Protein AF-A0A0C3E5W4-F1 (afdb_monomer_lite)

Secondary structure (DSSP, 8-state):
--PPP---PPP-------------------SSTHHHHHHHHHHHHHHHHHHHHHHHHHHHHHHHHHHHHHHHHHHHHHHHHHHHHHHHHHHHHHHHHHHHHHHHHHHHHHHHHHHHHHHHHHHHHHHHHHHHHHHHHHHHHHHHHHHHHHS-------------PPPPHHHHHTT---PBPS-TT--SBHHHHHHT-------------------PPPPPP-------------------------------------TT-HHHHHHHHHHHHHHHHHHHHHHHHHHHHHHHHHHHHHHHHHHHHHHHHHHHHS----S----------HHHHHHHHHHHHHHHHHTT-----------PPP-----------

Foldseek 3Di:
DDDDDDDDDDDDDDDPPPPPPPDDDDPDDDDPCPVVVVVVVVVVVVVVVVVVVVVVVVVVVVVVVVVVVVVVVVVVVVVVVVVVVVVVVVVVVVVVVVVVVVVVVVVVVVVVVVVVVVVVVVVVVVVVVVVVVVVVVVVVVVVVVVVVVVVDDDDDDDPPPPPPPFAFPVCVVVVHDFDCDPDPPDQGTPVCVVVVHDTHTPPPDDPPPDDDDDDDDDDDDDDDDDDDDDDDDPDDDDDDDDDDDPPPPPPPDDPDPDPPPPVVVVVVVVVVVVVVVVVVVVVVVVVVVVVVVVVVVVVVVVVVVVVVVVVVVPPPPPDDDPPPPPPPPVVVVVVVVVVVVVVVVVVPDDDDDDDPPDDDDDDDPPDDDDDDD

Radius of gyration: 55.38 Å; chains: 1; bounding box: 150×60×165 Å

pLDDT: mean 73.06, std 20.18, range [35.62, 98.44]

Organism: NCBI:txid1036808

Structure (mmCIF, N/CA/C/O backbone):
data_AF-A0A0C3E5W4-F1
#
_entry.id   AF-A0A0C3E5W4-F1
#
loop_
_atom_site.group_PDB
_atom_site.id
_atom_site.type_symbol
_atom_site.label_atom_id
_atom_site.label_alt_id
_atom_site.label_comp_id
_atom_site.label_asym_id
_atom_site.label_entity_id
_atom_site.label_seq_id
_atom_site.pdbx_PDB_ins_code
_atom_site.Cartn_x
_atom_site.Cartn_y
_atom_site.Cartn_z
_atom_site.occupancy
_atom_site.B_iso_or_equiv
_atom_site.auth_seq_id
_atom_site.auth_comp_id
_atom_site.auth_asym_id
_atom_site.auth_atom_id
_atom_site.pdbx_PDB_model_num
ATOM 1 N N . MET A 1 1 ? -11.951 -15.849 -43.140 1.00 48.69 1 MET A N 1
ATOM 2 C CA . MET A 1 1 ? -11.801 -16.508 -44.456 1.00 48.69 1 MET A CA 1
ATOM 3 C C . MET A 1 1 ? -11.491 -15.411 -45.461 1.00 48.69 1 MET A C 1
ATOM 5 O O . MET A 1 1 ? -12.416 -14.849 -46.027 1.00 48.69 1 MET A O 1
ATOM 9 N N . SER A 1 2 ? -10.216 -15.045 -45.600 1.00 50.78 2 SER A N 1
ATOM 10 C CA . SER A 1 2 ? -9.777 -13.955 -46.483 1.00 50.78 2 SER A CA 1
ATOM 11 C C . SER A 1 2 ? -8.740 -14.496 -47.462 1.00 50.78 2 SER A C 1
ATOM 13 O O . SER A 1 2 ? -7.864 -15.267 -47.075 1.00 50.78 2 SER A O 1
ATOM 15 N N . ALA A 1 3 ? -8.930 -14.159 -48.735 1.00 57.66 3 ALA A N 1
ATOM 16 C CA . ALA A 1 3 ? -8.214 -14.703 -49.883 1.00 57.66 3 ALA A CA 1
ATOM 17 C C . ALA A 1 3 ? -6.752 -14.216 -49.965 1.00 57.66 3 ALA A C 1
ATOM 19 O O . ALA A 1 3 ? -6.464 -13.099 -49.536 1.00 57.66 3 ALA A O 1
ATOM 20 N N . PRO A 1 4 ? -5.832 -15.002 -50.557 1.00 60.50 4 PRO A N 1
ATOM 21 C CA . PRO A 1 4 ? -4.457 -14.572 -50.766 1.00 60.50 4 PRO A CA 1
ATOM 22 C C . PRO A 1 4 ? -4.328 -13.739 -52.052 1.00 60.50 4 PRO A C 1
ATOM 24 O O . PRO A 1 4 ? -4.611 -14.217 -53.155 1.00 60.50 4 PRO A O 1
ATOM 27 N N . SER A 1 5 ? -3.870 -12.495 -51.907 1.00 61.84 5 SER A N 1
ATOM 28 C CA . SER A 1 5 ? -3.509 -11.611 -53.018 1.00 61.84 5 SER A CA 1
ATOM 29 C C . SER A 1 5 ? -2.203 -12.067 -53.674 1.00 61.84 5 SER A C 1
ATOM 31 O O . SER A 1 5 ? -1.173 -12.217 -53.022 1.00 61.84 5 SER A O 1
ATOM 33 N N . LYS A 1 6 ? -2.266 -12.292 -54.989 1.00 62.31 6 LYS A N 1
ATOM 34 C CA . LYS A 1 6 ? -1.139 -12.631 -55.864 1.00 62.31 6 LYS A CA 1
ATOM 35 C C . LYS A 1 6 ? -0.282 -11.383 -56.102 1.00 62.31 6 LYS A C 1
ATOM 37 O O . LYS A 1 6 ? -0.735 -10.477 -56.798 1.00 62.31 6 LYS A O 1
ATOM 42 N N . SER A 1 7 ? 0.941 -11.340 -55.576 1.00 58.28 7 SER A N 1
ATOM 43 C CA . SER A 1 7 ? 1.942 -10.341 -55.965 1.00 58.28 7 SER A CA 1
ATOM 44 C C . SER A 1 7 ? 2.786 -10.866 -57.132 1.00 58.28 7 SER A C 1
ATOM 46 O O . SER A 1 7 ? 3.343 -11.963 -57.100 1.00 58.28 7 SER A O 1
ATOM 48 N N . ASN A 1 8 ? 2.814 -10.084 -58.210 1.00 64.31 8 ASN A N 1
ATOM 49 C CA . ASN A 1 8 ? 3.515 -10.381 -59.452 1.00 64.31 8 ASN A CA 1
ATOM 50 C C . ASN A 1 8 ? 4.997 -10.016 -59.309 1.00 64.31 8 ASN A C 1
ATOM 52 O O . ASN A 1 8 ? 5.336 -8.847 -59.159 1.00 64.31 8 ASN A O 1
ATOM 56 N N . THR A 1 9 ? 5.881 -11.008 -59.384 1.00 59.12 9 THR A N 1
ATOM 57 C CA . THR A 1 9 ? 7.332 -10.811 -59.489 1.00 59.12 9 THR A CA 1
ATOM 58 C C . THR A 1 9 ? 7.692 -10.342 -60.907 1.00 59.12 9 THR A C 1
ATOM 60 O O . THR A 1 9 ? 7.451 -11.094 -61.854 1.00 59.12 9 THR A O 1
ATOM 63 N N . PRO A 1 10 ? 8.297 -9.154 -61.105 1.00 60.75 10 PRO A N 1
ATOM 64 C CA . PRO A 1 10 ? 8.830 -8.778 -62.403 1.00 60.75 10 PRO A CA 1
ATOM 65 C C . PRO A 1 10 ? 10.175 -9.475 -62.630 1.00 60.75 10 PRO A C 1
ATOM 67 O O . PRO A 1 10 ? 11.137 -9.300 -61.883 1.00 60.75 10 PRO A O 1
ATOM 70 N N . THR A 1 11 ? 10.231 -10.288 -63.680 1.00 62.16 11 THR A N 1
ATOM 71 C CA . THR A 1 11 ? 11.452 -10.898 -64.211 1.00 62.16 11 THR A CA 1
ATOM 72 C C . THR A 1 11 ? 12.356 -9.812 -64.815 1.00 62.16 11 THR A C 1
ATOM 74 O O . THR A 1 11 ? 11.929 -9.148 -65.761 1.00 62.16 11 THR A O 1
ATOM 77 N N . PRO A 1 12 ? 13.604 -9.613 -64.349 1.00 64.06 12 PRO A N 1
ATOM 78 C CA . PRO A 1 12 ? 14.544 -8.742 -65.042 1.00 64.06 12 PRO A CA 1
ATOM 79 C C . PRO A 1 12 ? 15.036 -9.437 -66.319 1.00 64.06 12 PRO A C 1
ATOM 81 O O . PRO A 1 12 ? 15.783 -10.416 -66.276 1.00 64.06 12 PRO A O 1
ATOM 84 N N . ALA A 1 13 ? 14.583 -8.933 -67.467 1.00 57.91 13 ALA A N 1
ATOM 85 C CA . ALA A 1 13 ? 15.017 -9.384 -68.779 1.00 57.91 13 ALA A CA 1
ATOM 86 C C . ALA A 1 13 ? 16.505 -9.076 -68.997 1.00 57.91 13 ALA A C 1
ATOM 88 O O . ALA A 1 13 ? 16.985 -7.952 -68.853 1.00 57.91 13 ALA A O 1
ATOM 89 N N . THR A 1 14 ? 17.225 -10.127 -69.358 1.00 52.72 14 THR A N 1
ATOM 90 C CA . THR A 1 14 ? 18.638 -10.155 -69.707 1.00 52.72 14 THR A CA 1
ATOM 91 C C . THR A 1 14 ? 18.867 -9.410 -71.025 1.00 52.72 14 THR A C 1
ATOM 93 O O . THR A 1 14 ? 18.347 -9.816 -72.059 1.00 52.72 14 THR A O 1
ATOM 96 N N . ALA A 1 15 ? 19.696 -8.365 -71.022 1.00 48.88 15 ALA A N 1
ATOM 97 C CA . ALA A 1 15 ? 20.275 -7.797 -72.241 1.00 48.88 15 ALA A CA 1
ATOM 98 C C . ALA A 1 15 ? 21.803 -7.791 -72.111 1.00 48.88 15 ALA A C 1
ATOM 100 O O . ALA A 1 15 ? 22.437 -6.777 -71.826 1.00 48.88 15 ALA A O 1
ATOM 101 N N . SER A 1 16 ? 22.393 -8.975 -72.284 1.00 50.66 16 SER A N 1
ATOM 102 C CA . SER A 1 16 ? 23.835 -9.146 -72.441 1.00 50.66 16 SER A CA 1
ATOM 103 C C . SER A 1 16 ? 24.241 -8.634 -73.826 1.00 50.66 16 SER A C 1
ATOM 105 O O . SER A 1 16 ? 24.187 -9.366 -74.811 1.00 50.66 16 SER A O 1
ATOM 107 N N . GLN A 1 17 ? 24.618 -7.356 -73.927 1.00 53.69 17 GLN A N 1
ATOM 108 C CA . GLN A 1 17 ? 25.440 -6.883 -75.042 1.00 53.69 17 GLN A CA 1
ATOM 109 C C . GLN A 1 17 ? 26.889 -7.292 -74.766 1.00 53.69 17 GLN A C 1
ATOM 111 O O . GLN A 1 17 ? 27.666 -6.547 -74.168 1.00 53.69 17 GLN A O 1
ATOM 116 N N . SER A 1 18 ? 27.263 -8.489 -75.214 1.00 55.91 18 SER A N 1
ATOM 117 C CA . SER A 1 18 ? 28.662 -8.884 -75.352 1.00 55.91 18 SER A CA 1
ATOM 118 C C . SER A 1 18 ? 29.292 -8.065 -76.483 1.00 55.91 18 SER A C 1
ATOM 120 O O . SER A 1 18 ? 29.230 -8.433 -77.656 1.00 55.91 18 SER A O 1
ATOM 122 N N . LYS A 1 19 ? 29.847 -6.905 -76.135 1.00 61.34 19 LYS A N 1
ATOM 123 C CA . LYS A 1 19 ? 30.666 -6.097 -77.038 1.00 61.34 19 LYS A CA 1
ATOM 124 C C . LYS A 1 19 ? 32.059 -6.720 -77.071 1.00 61.34 19 LYS A C 1
ATOM 126 O O . LYS A 1 19 ? 32.813 -6.630 -76.106 1.00 61.34 19 LYS A O 1
ATOM 131 N N . ASP A 1 20 ? 32.332 -7.427 -78.157 1.00 56.91 20 ASP A N 1
ATOM 132 C CA . ASP A 1 20 ? 33.609 -8.059 -78.457 1.00 56.91 20 ASP A CA 1
ATOM 133 C C . ASP A 1 20 ? 34.643 -6.974 -78.804 1.00 56.91 20 ASP A C 1
ATOM 135 O O . ASP A 1 20 ? 34.615 -6.383 -79.883 1.00 56.91 20 ASP A O 1
ATOM 139 N N . TRP A 1 21 ? 35.512 -6.650 -77.843 1.00 61.62 21 TRP A N 1
ATOM 140 C CA . TRP A 1 21 ? 36.601 -5.673 -77.990 1.00 61.62 21 TRP A CA 1
ATOM 141 C C . TRP A 1 21 ? 37.916 -6.322 -78.440 1.00 61.62 21 TRP A C 1
ATOM 143 O O . TRP A 1 21 ? 38.990 -5.731 -78.308 1.00 61.62 21 TRP A O 1
ATOM 153 N N . MET A 1 22 ? 37.875 -7.541 -78.975 1.00 54.81 22 MET A N 1
ATOM 154 C CA . MET A 1 22 ? 39.067 -8.201 -79.482 1.00 54.81 22 MET A CA 1
ATOM 155 C C . MET A 1 22 ? 39.349 -7.747 -80.917 1.00 54.81 22 MET A C 1
ATOM 157 O O . MET A 1 22 ? 39.011 -8.454 -81.859 1.00 54.81 22 MET A O 1
ATOM 161 N N . LYS A 1 23 ? 39.952 -6.561 -81.092 1.00 57.28 23 LYS A N 1
ATOM 162 C CA . LYS A 1 23 ? 40.835 -6.218 -82.230 1.00 57.28 23 LYS A CA 1
ATOM 163 C C . LYS A 1 23 ? 41.274 -4.758 -82.168 1.00 57.28 23 LYS A C 1
ATOM 165 O O . LYS A 1 23 ? 40.488 -3.858 -82.424 1.00 57.28 23 LYS A O 1
ATOM 170 N N . VAL A 1 24 ? 42.560 -4.586 -81.872 1.00 56.09 24 VAL A N 1
ATOM 171 C CA . VAL A 1 24 ? 43.550 -3.674 -82.482 1.00 56.09 24 VAL A CA 1
ATOM 172 C C . VAL A 1 24 ? 44.586 -3.411 -81.389 1.00 56.09 24 VAL A C 1
ATOM 174 O O . VAL A 1 24 ? 44.472 -2.482 -80.598 1.00 56.09 24 VAL A O 1
ATOM 177 N N . VAL A 1 25 ? 45.578 -4.300 -81.306 1.00 49.28 25 VAL A N 1
ATOM 178 C CA . VAL A 1 25 ? 46.811 -4.055 -80.553 1.00 49.28 25 VAL A CA 1
ATOM 179 C C . VAL A 1 25 ? 47.874 -3.744 -81.594 1.00 49.28 25 VAL A C 1
ATOM 181 O O . VAL A 1 25 ? 48.403 -4.640 -82.247 1.00 49.28 25 VAL A O 1
ATOM 184 N N . THR A 1 26 ? 48.120 -2.456 -81.803 1.00 55.53 26 THR A N 1
ATOM 185 C CA . THR A 1 26 ? 49.286 -1.945 -82.526 1.00 55.53 26 THR A CA 1
ATOM 186 C C . THR A 1 26 ? 50.514 -2.044 -81.612 1.00 55.53 26 THR A C 1
ATOM 188 O O . THR A 1 26 ? 50.463 -1.522 -80.496 1.00 55.53 26 THR A O 1
ATOM 191 N N . PRO A 1 27 ? 51.605 -2.709 -82.030 1.00 53.97 27 PRO A N 1
ATOM 192 C CA . PRO A 1 27 ? 52.763 -2.977 -81.185 1.00 53.97 27 PRO A CA 1
ATOM 193 C C . PRO A 1 27 ? 53.839 -1.898 -81.351 1.00 53.97 27 PRO A C 1
ATOM 195 O O . PRO A 1 27 ? 54.977 -2.209 -81.664 1.00 53.97 27 PRO A O 1
ATOM 198 N N . GLU A 1 28 ? 53.511 -0.626 -81.156 1.00 56.00 28 GLU A N 1
ATOM 199 C CA . GLU A 1 28 ? 54.515 0.442 -81.117 1.00 56.00 28 GLU A CA 1
ATOM 200 C C . GLU A 1 28 ? 54.068 1.468 -80.079 1.00 56.00 28 GLU A C 1
ATOM 202 O O . GLU A 1 28 ? 52.974 2.002 -80.221 1.00 56.00 28 GLU A O 1
ATOM 207 N N . LEU A 1 29 ? 54.890 1.654 -79.032 1.00 56.31 29 LEU A N 1
ATOM 208 C CA . LEU A 1 29 ? 54.849 2.620 -77.906 1.00 56.31 29 LEU A CA 1
ATOM 209 C C . LEU A 1 29 ? 55.088 1.912 -76.548 1.00 56.31 29 LEU A C 1
ATOM 211 O O . LEU A 1 29 ? 54.226 1.886 -75.679 1.00 56.31 29 LEU A O 1
ATOM 215 N N . ASN A 1 30 ? 56.282 1.336 -76.349 1.00 56.66 30 ASN A N 1
ATOM 216 C CA . ASN A 1 30 ? 56.713 0.710 -75.084 1.00 56.66 30 ASN A CA 1
ATOM 217 C C . ASN A 1 30 ? 58.055 1.286 -74.596 1.00 56.66 30 ASN A C 1
ATOM 219 O O . ASN A 1 30 ? 59.029 0.561 -74.412 1.00 56.66 30 ASN A O 1
ATOM 223 N N . THR A 1 31 ? 58.135 2.603 -74.406 1.00 51.31 31 THR A N 1
ATOM 224 C CA . THR A 1 31 ? 59.331 3.247 -73.821 1.00 51.31 31 THR A CA 1
ATOM 225 C C . THR A 1 31 ? 59.016 4.258 -72.706 1.00 51.31 31 THR A C 1
ATOM 227 O O . THR A 1 31 ? 59.874 5.054 -72.343 1.00 51.31 31 THR A O 1
ATOM 230 N N . GLY A 1 32 ? 57.816 4.205 -72.102 1.00 57.06 32 GLY A N 1
ATOM 231 C CA . GLY A 1 32 ? 57.388 5.141 -71.042 1.00 57.06 32 GLY A CA 1
ATOM 232 C C . GLY A 1 32 ? 56.632 4.538 -69.843 1.00 57.06 32 GLY A C 1
ATOM 233 O O . GLY A 1 32 ? 56.031 5.282 -69.075 1.00 57.06 32 GLY A O 1
ATOM 234 N N . THR A 1 33 ? 56.629 3.215 -69.663 1.00 57.06 33 THR A N 1
ATOM 235 C CA . THR A 1 33 ? 55.712 2.485 -68.755 1.00 57.06 33 THR A CA 1
ATOM 236 C C . THR A 1 33 ? 56.193 2.317 -67.301 1.00 57.06 33 THR A C 1
ATOM 238 O O . THR A 1 33 ? 55.396 1.984 -66.417 1.00 57.06 33 THR A O 1
ATOM 241 N N . ASP A 1 34 ? 57.460 2.606 -66.989 1.00 63.12 34 ASP A N 1
ATOM 242 C CA . ASP A 1 34 ? 58.009 2.398 -65.634 1.00 63.12 34 ASP A CA 1
ATOM 243 C C . ASP A 1 34 ? 57.460 3.378 -64.579 1.00 63.12 34 ASP A C 1
ATOM 245 O O . ASP A 1 34 ? 57.423 3.068 -63.382 1.00 63.12 34 ASP A O 1
ATOM 249 N N . ASN A 1 35 ? 56.978 4.553 -64.997 1.00 72.38 35 ASN A N 1
ATOM 250 C CA . ASN A 1 35 ? 56.388 5.533 -64.081 1.00 72.38 35 ASN A CA 1
ATOM 251 C C . ASN A 1 35 ? 54.926 5.212 -63.722 1.00 72.38 35 ASN A C 1
ATOM 253 O O . ASN A 1 35 ? 54.495 5.498 -62.604 1.00 72.38 35 ASN A O 1
ATOM 257 N N . GLU A 1 36 ? 54.172 4.560 -64.607 1.00 79.38 36 GLU A N 1
ATOM 258 C CA . GLU A 1 36 ? 52.761 4.223 -64.368 1.00 79.38 36 GLU A CA 1
ATOM 259 C C . GLU A 1 36 ? 52.603 3.117 -63.320 1.00 79.38 36 GLU A C 1
ATOM 261 O O . GLU A 1 36 ? 51.755 3.207 -62.426 1.00 79.38 36 GLU A O 1
ATOM 266 N N . THR A 1 37 ? 53.488 2.117 -63.348 1.00 82.88 37 THR A N 1
ATOM 267 C CA . THR A 1 37 ? 53.473 1.006 -62.385 1.00 82.88 37 THR A CA 1
ATOM 268 C C . THR A 1 37 ? 53.672 1.505 -60.951 1.00 82.88 37 THR A C 1
ATOM 270 O O . THR A 1 37 ? 52.959 1.083 -60.036 1.00 82.88 37 THR A O 1
ATOM 273 N N . LYS A 1 38 ? 54.572 2.479 -60.742 1.00 85.50 38 LYS A N 1
ATOM 274 C CA . LYS A 1 38 ? 54.796 3.100 -59.423 1.00 85.50 38 LYS A CA 1
ATOM 275 C C . LYS A 1 38 ? 53.547 3.818 -58.908 1.00 85.50 38 LYS A C 1
ATOM 277 O O . LYS A 1 38 ? 53.206 3.685 -57.731 1.00 85.50 38 LYS A O 1
ATOM 282 N N . VAL A 1 39 ? 52.829 4.525 -59.783 1.00 87.50 39 VAL A N 1
ATOM 283 C CA . VAL A 1 39 ? 51.580 5.220 -59.428 1.00 87.50 39 VAL A CA 1
ATOM 284 C C . VAL A 1 39 ? 50.471 4.223 -59.070 1.00 87.50 39 VAL A C 1
ATOM 286 O O . VAL A 1 39 ? 49.740 4.446 -58.103 1.00 87.50 39 VAL A O 1
ATOM 289 N N . ILE A 1 40 ? 50.357 3.102 -59.789 1.00 88.19 40 ILE A N 1
ATOM 290 C CA . ILE A 1 40 ? 49.358 2.058 -59.499 1.00 88.19 40 ILE A CA 1
ATOM 291 C C . ILE A 1 40 ? 49.637 1.395 -58.144 1.00 88.19 40 ILE A C 1
ATOM 293 O O . ILE A 1 40 ? 48.720 1.270 -57.326 1.00 88.19 40 ILE A O 1
ATOM 297 N N . VAL A 1 41 ? 50.894 1.033 -57.865 1.00 91.25 41 VAL A N 1
ATOM 298 C CA . VAL A 1 41 ? 51.295 0.436 -56.579 1.00 91.25 41 VAL A CA 1
ATOM 299 C C . VAL A 1 41 ? 51.028 1.404 -55.420 1.00 91.25 41 VAL A C 1
ATOM 301 O O . VAL A 1 41 ? 50.459 1.000 -54.401 1.00 91.25 41 VAL A O 1
ATOM 304 N N . ALA A 1 42 ? 51.344 2.694 -55.584 1.00 93.56 42 ALA A N 1
ATOM 305 C CA . ALA A 1 42 ? 51.066 3.719 -54.576 1.00 93.56 42 ALA A CA 1
ATOM 306 C C . ALA A 1 42 ? 49.558 3.879 -54.298 1.00 93.56 42 ALA A C 1
ATOM 308 O O . ALA A 1 42 ? 49.139 3.836 -53.136 1.00 93.56 42 ALA A O 1
ATOM 309 N N . LYS A 1 43 ? 48.724 3.973 -55.347 1.00 94.25 43 LYS A N 1
ATOM 310 C CA . LYS A 1 43 ? 47.255 4.055 -55.222 1.00 94.25 43 LYS A CA 1
ATOM 311 C C . LYS A 1 43 ? 46.661 2.814 -54.555 1.00 94.25 43 LYS A C 1
ATOM 313 O O . LYS A 1 43 ? 45.752 2.922 -53.729 1.00 94.25 43 LYS A O 1
ATOM 318 N N . GLN A 1 44 ? 47.174 1.626 -54.878 1.00 95.75 44 GLN A N 1
ATOM 319 C CA . GLN A 1 44 ? 46.720 0.383 -54.257 1.00 95.75 44 GLN A CA 1
ATOM 320 C C . GLN A 1 44 ? 47.086 0.334 -52.767 1.00 95.75 44 GLN A C 1
ATOM 322 O O . GLN A 1 44 ? 46.253 -0.061 -51.947 1.00 95.75 44 GLN A O 1
ATOM 327 N N . GLY A 1 45 ? 48.295 0.774 -52.406 1.00 95.88 45 GLY A N 1
ATOM 328 C CA . GLY A 1 45 ? 48.732 0.899 -51.016 1.00 95.88 45 GLY A CA 1
ATOM 329 C C . GLY A 1 45 ? 47.863 1.872 -50.218 1.00 95.88 45 GLY A C 1
ATOM 330 O O . GLY A 1 45 ? 47.420 1.553 -49.116 1.00 95.88 45 GLY A O 1
ATOM 331 N N . GLU A 1 46 ? 47.532 3.027 -50.795 1.00 96.62 46 GLU A N 1
ATOM 332 C CA . GLU A 1 46 ? 46.639 3.998 -50.163 1.00 96.62 46 GLU A CA 1
ATOM 333 C C . GLU A 1 46 ? 45.216 3.455 -49.980 1.00 96.62 46 GLU A C 1
ATOM 335 O O . GLU A 1 46 ? 44.653 3.556 -48.888 1.00 96.62 46 GLU A O 1
ATOM 340 N N . ARG A 1 47 ? 44.646 2.804 -51.002 1.00 95.62 47 ARG A N 1
ATOM 341 C CA . ARG A 1 47 ? 43.327 2.162 -50.898 1.00 95.62 47 ARG A CA 1
ATOM 342 C C . ARG A 1 47 ? 43.303 1.096 -49.799 1.00 95.62 47 ARG A C 1
ATOM 344 O O . ARG A 1 47 ? 42.323 1.021 -49.058 1.00 95.62 47 ARG A O 1
ATOM 351 N N . LYS A 1 48 ? 44.372 0.299 -49.667 1.00 97.25 48 LYS A N 1
ATOM 352 C CA . LYS A 1 48 ? 44.523 -0.687 -48.582 1.00 97.25 48 LYS A CA 1
ATOM 353 C C . LYS A 1 48 ? 44.558 -0.009 -47.208 1.00 97.25 48 LYS A C 1
ATOM 355 O O . LYS A 1 48 ? 43.796 -0.420 -46.338 1.00 97.25 48 LYS A O 1
ATOM 360 N N . ARG A 1 49 ? 45.347 1.061 -47.038 1.00 97.38 49 ARG A N 1
ATOM 361 C CA . ARG A 1 49 ? 45.399 1.845 -45.787 1.00 97.38 49 ARG A CA 1
ATOM 362 C C . ARG A 1 49 ? 44.039 2.434 -45.415 1.00 97.38 49 ARG A C 1
ATOM 364 O O . ARG A 1 49 ? 43.590 2.257 -44.290 1.00 97.38 49 ARG A O 1
ATOM 371 N N . ARG A 1 50 ? 43.335 3.055 -46.369 1.00 96.12 50 ARG A N 1
ATOM 372 C CA . ARG A 1 50 ? 41.979 3.595 -46.148 1.00 96.12 50 ARG A CA 1
ATOM 373 C C . ARG A 1 50 ? 40.984 2.501 -45.750 1.00 96.12 50 ARG A C 1
ATOM 375 O O . ARG A 1 50 ? 40.153 2.726 -44.878 1.00 96.12 50 ARG A O 1
ATOM 382 N N . LYS A 1 51 ? 41.068 1.312 -46.361 1.00 97.25 51 LYS A N 1
ATOM 383 C CA . LYS A 1 51 ? 40.212 0.170 -46.001 1.00 97.25 51 LYS A CA 1
ATOM 384 C C . LYS A 1 51 ? 40.496 -0.326 -44.579 1.00 97.25 51 LYS A C 1
ATOM 386 O O . LYS A 1 51 ? 39.551 -0.576 -43.844 1.00 97.25 51 LYS A O 1
ATOM 391 N N . GLN A 1 52 ? 41.766 -0.434 -44.187 1.00 97.44 52 GLN A N 1
ATOM 392 C CA . GLN A 1 52 ? 42.147 -0.812 -42.821 1.00 97.44 52 GLN A CA 1
ATOM 393 C C . GLN A 1 52 ? 41.699 0.226 -41.787 1.00 97.44 52 GLN A C 1
ATOM 395 O O . GLN A 1 52 ? 41.149 -0.155 -40.762 1.00 97.44 52 GLN A O 1
ATOM 400 N N . ALA A 1 53 ? 41.856 1.521 -42.079 1.00 98.06 53 ALA A N 1
ATOM 401 C CA . ALA A 1 53 ? 41.403 2.590 -41.192 1.00 98.06 53 ALA A CA 1
ATOM 402 C C . ALA A 1 53 ? 39.886 2.532 -40.943 1.00 98.06 53 ALA A C 1
ATOM 404 O O . ALA A 1 53 ? 39.460 2.583 -39.796 1.00 98.06 53 ALA A O 1
ATOM 405 N N . ARG A 1 54 ? 39.079 2.327 -41.996 1.00 97.94 54 ARG A N 1
ATOM 406 C CA . ARG A 1 54 ? 37.619 2.169 -41.861 1.00 97.94 54 ARG A CA 1
ATOM 407 C C . ARG A 1 54 ? 37.226 0.954 -41.022 1.00 97.94 54 ARG A C 1
ATOM 409 O O . ARG A 1 54 ? 36.298 1.044 -40.232 1.00 97.94 54 ARG A O 1
ATOM 416 N N . LEU A 1 55 ? 37.923 -0.172 -41.189 1.00 98.12 55 LEU A N 1
ATOM 417 C CA . LEU A 1 55 ? 37.670 -1.368 -40.379 1.00 98.12 55 LEU A CA 1
ATOM 418 C C . LEU A 1 55 ? 38.016 -1.130 -38.904 1.00 98.12 55 LEU A C 1
ATOM 420 O O . LEU A 1 55 ? 37.239 -1.505 -38.035 1.00 98.12 55 LEU A O 1
ATOM 424 N N . ALA A 1 56 ? 39.138 -0.461 -38.624 1.00 98.31 56 ALA A N 1
ATOM 425 C CA . ALA A 1 56 ? 39.530 -0.121 -37.258 1.00 98.31 56 ALA A CA 1
ATOM 426 C C . ALA A 1 56 ? 38.554 0.869 -36.595 1.00 98.31 56 ALA A C 1
ATOM 428 O O . ALA A 1 56 ? 38.276 0.759 -35.404 1.00 98.31 56 ALA A O 1
ATOM 429 N N . GLU A 1 57 ? 38.017 1.826 -37.353 1.00 98.38 57 GLU A N 1
ATOM 430 C CA . GLU A 1 57 ? 36.986 2.753 -36.875 1.00 98.38 57 GLU A CA 1
ATOM 431 C C . GLU A 1 57 ? 35.666 2.029 -36.579 1.00 98.38 57 GLU A C 1
ATOM 433 O O . GLU A 1 57 ? 35.086 2.220 -35.512 1.00 98.38 57 GLU A O 1
ATOM 438 N N . GLN A 1 58 ? 35.235 1.130 -37.469 1.00 96.81 58 GLN A N 1
ATOM 439 C CA . GLN A 1 58 ? 34.038 0.316 -37.259 1.00 96.81 58 GLN A CA 1
ATOM 440 C C . GLN A 1 58 ? 34.170 -0.598 -36.030 1.00 96.81 58 GLN A C 1
ATOM 442 O O . GLN A 1 58 ? 33.217 -0.754 -35.271 1.00 96.81 58 GLN A O 1
ATOM 447 N N . GLU A 1 59 ? 35.350 -1.179 -35.801 1.00 98.06 59 GLU A N 1
ATOM 448 C CA . GLU A 1 59 ? 35.621 -1.986 -34.610 1.00 98.06 59 GLU A CA 1
ATOM 449 C C . GLU A 1 59 ? 35.555 -1.149 -33.325 1.00 98.06 59 GLU A C 1
ATOM 451 O O . GLU A 1 59 ? 34.967 -1.593 -32.340 1.00 98.06 59 GLU A O 1
ATOM 456 N N . ARG A 1 60 ? 36.098 0.078 -33.330 1.00 98.31 60 ARG A N 1
ATOM 457 C CA . ARG A 1 60 ? 35.985 0.999 -32.186 1.00 98.31 60 ARG A CA 1
ATOM 458 C C . ARG A 1 60 ? 34.531 1.345 -31.885 1.00 98.31 60 ARG A C 1
ATOM 460 O O . ARG A 1 60 ? 34.117 1.193 -30.743 1.00 98.31 60 ARG A O 1
ATOM 467 N N . GLN A 1 61 ? 33.751 1.707 -32.902 1.00 97.69 61 GLN A N 1
ATOM 468 C CA . GLN A 1 61 ? 32.320 1.986 -32.737 1.00 97.69 61 GLN A CA 1
ATOM 469 C C . GLN A 1 61 ? 31.552 0.767 -32.211 1.00 97.69 61 GLN A C 1
ATOM 471 O O . GLN A 1 61 ? 30.678 0.904 -31.358 1.00 97.69 61 GLN A O 1
ATOM 476 N N . CYS A 1 62 ? 31.885 -0.439 -32.684 1.00 97.44 62 CYS A N 1
ATOM 477 C CA . CYS A 1 62 ? 31.281 -1.673 -32.185 1.00 97.44 62 CYS A CA 1
ATOM 478 C C . CYS A 1 62 ? 31.588 -1.894 -30.697 1.00 97.44 62 CYS A C 1
ATOM 480 O O . CYS A 1 62 ? 30.683 -2.226 -29.936 1.00 97.44 62 CYS A O 1
ATOM 482 N N . ARG A 1 63 ? 32.840 -1.672 -30.276 1.00 98.12 63 ARG A N 1
ATOM 483 C CA . ARG A 1 63 ? 33.252 -1.793 -28.869 1.00 98.12 63 ARG A CA 1
ATOM 484 C C . ARG A 1 63 ? 32.584 -0.744 -27.979 1.00 98.12 63 ARG A C 1
ATOM 486 O O . ARG A 1 63 ? 32.084 -1.096 -26.919 1.00 98.12 63 ARG A O 1
ATOM 493 N N . GLU A 1 64 ? 32.528 0.513 -28.417 1.00 98.25 64 GLU A N 1
ATOM 494 C CA . GLU A 1 64 ? 31.851 1.592 -27.681 1.00 98.25 64 GLU A CA 1
ATOM 495 C C . GLU A 1 64 ? 30.354 1.304 -27.507 1.00 98.25 64 GLU A C 1
ATOM 497 O O . GLU A 1 64 ? 29.799 1.516 -26.429 1.00 98.25 64 GLU A O 1
ATOM 502 N N . ARG A 1 65 ? 29.700 0.759 -28.542 1.00 98.19 65 ARG A N 1
ATOM 503 C CA . ARG A 1 65 ? 28.296 0.343 -28.461 1.00 98.19 65 ARG A CA 1
ATOM 504 C C . ARG A 1 65 ? 28.094 -0.802 -27.468 1.00 98.19 65 ARG A C 1
ATOM 506 O O . ARG A 1 65 ? 27.157 -0.739 -26.678 1.00 98.19 65 ARG A O 1
ATOM 513 N N . GLU A 1 66 ? 28.952 -1.821 -27.494 1.00 97.56 66 GLU A N 1
ATOM 514 C CA . GLU A 1 66 ? 28.867 -2.954 -26.562 1.00 97.56 66 GLU A CA 1
ATOM 515 C C . GLU A 1 66 ? 29.095 -2.508 -25.106 1.00 97.56 66 GLU A C 1
ATOM 517 O O . GLU A 1 66 ? 28.399 -2.959 -24.195 1.00 97.56 66 GLU A O 1
ATOM 522 N N . GLU A 1 67 ? 30.031 -1.584 -24.872 1.00 98.31 67 GLU A N 1
ATOM 523 C CA . GLU A 1 67 ? 30.266 -1.005 -23.547 1.00 98.31 67 GLU A CA 1
ATOM 524 C C . GLU A 1 67 ? 29.062 -0.183 -23.064 1.00 98.31 67 GLU A C 1
ATOM 526 O O . GLU A 1 67 ? 28.637 -0.328 -21.915 1.00 98.31 67 GLU A O 1
ATOM 531 N N . ALA A 1 68 ? 28.469 0.634 -23.939 1.00 98.38 68 ALA A N 1
ATOM 532 C CA . ALA A 1 68 ? 27.270 1.403 -23.618 1.00 98.38 68 ALA A CA 1
ATOM 533 C C . ALA A 1 68 ? 26.070 0.494 -23.299 1.00 98.38 68 ALA A C 1
ATOM 535 O O . ALA A 1 68 ? 25.351 0.746 -22.332 1.00 98.38 68 ALA A O 1
ATOM 536 N N . GLU A 1 69 ? 25.882 -0.585 -24.062 1.00 97.88 69 GLU A N 1
ATOM 537 C CA . GLU A 1 69 ? 24.834 -1.579 -23.817 1.00 97.88 69 GLU A CA 1
ATOM 538 C C . GLU A 1 69 ? 25.042 -2.298 -22.480 1.00 97.88 69 GLU A C 1
ATOM 540 O O . GLU A 1 69 ? 24.111 -2.406 -21.679 1.00 97.88 69 GLU A O 1
ATOM 545 N N . ARG A 1 70 ? 26.277 -2.723 -22.185 1.00 97.94 70 ARG A N 1
ATOM 546 C CA . ARG A 1 70 ? 26.624 -3.340 -20.899 1.00 97.94 70 ARG A CA 1
ATOM 547 C C . ARG A 1 70 ? 26.347 -2.390 -19.737 1.00 97.94 70 ARG A C 1
ATOM 549 O O . ARG A 1 70 ? 25.709 -2.781 -18.766 1.00 97.94 70 ARG A O 1
ATOM 556 N N . LYS A 1 71 ? 26.750 -1.126 -19.867 1.00 98.25 71 LYS A N 1
ATOM 557 C CA . LYS A 1 71 ? 26.506 -0.100 -18.849 1.00 98.25 71 LYS A CA 1
ATOM 558 C C . LYS A 1 71 ? 25.011 0.147 -18.626 1.00 98.25 71 LYS A C 1
ATOM 560 O O . LYS A 1 71 ? 24.587 0.273 -17.479 1.00 98.25 71 LYS A O 1
ATOM 565 N N . ALA A 1 72 ? 24.216 0.194 -19.695 1.00 97.75 72 ALA A N 1
ATOM 566 C CA . ALA A 1 72 ? 22.766 0.342 -19.602 1.00 97.75 72 ALA A CA 1
ATOM 567 C C . ALA A 1 72 ? 22.115 -0.866 -18.911 1.00 97.75 72 ALA A C 1
ATOM 569 O O . ALA A 1 72 ? 21.244 -0.693 -18.058 1.00 97.75 72 ALA A O 1
ATOM 570 N N . LYS A 1 73 ? 22.578 -2.082 -19.221 1.00 97.00 73 LYS A N 1
ATOM 571 C CA . LYS A 1 73 ? 22.113 -3.314 -18.578 1.00 97.00 73 LYS A CA 1
ATOM 572 C C . LYS A 1 73 ? 22.435 -3.340 -17.081 1.00 97.00 73 LYS A C 1
ATOM 574 O O . LYS A 1 73 ? 21.539 -3.602 -16.285 1.00 97.00 73 LYS A O 1
ATOM 579 N N . ASP A 1 74 ? 23.663 -2.998 -16.695 1.00 96.31 74 ASP A N 1
ATOM 580 C CA . ASP A 1 74 ? 24.081 -2.949 -15.287 1.00 96.31 74 ASP A CA 1
ATOM 581 C C . ASP A 1 74 ? 23.318 -1.866 -14.498 1.00 96.31 74 ASP A C 1
ATOM 583 O O . ASP A 1 74 ? 23.052 -2.004 -13.303 1.00 96.31 74 ASP A O 1
ATOM 587 N N . GLU A 1 75 ? 22.959 -0.748 -15.136 1.00 97.00 75 GLU A N 1
ATOM 588 C CA . GLU A 1 75 ? 22.104 0.271 -14.521 1.00 97.00 75 GLU A CA 1
ATOM 589 C C . GLU A 1 75 ? 20.657 -0.210 -14.353 1.00 97.00 75 GLU A C 1
ATOM 591 O O . GLU A 1 75 ? 20.073 -0.007 -13.286 1.00 97.00 75 GLU A O 1
ATOM 596 N N . ALA A 1 76 ? 20.095 -0.875 -15.364 1.00 96.88 76 ALA A N 1
ATOM 597 C CA . ALA A 1 76 ? 18.759 -1.456 -15.288 1.00 96.88 76 ALA A CA 1
ATOM 598 C C . ALA A 1 76 ? 18.673 -2.543 -14.203 1.00 96.88 76 ALA A C 1
ATOM 600 O O . ALA A 1 76 ? 17.724 -2.554 -13.420 1.00 96.88 76 ALA A O 1
ATOM 601 N N . GLU A 1 77 ? 19.687 -3.405 -14.093 1.00 97.62 77 GLU A N 1
ATOM 602 C CA . GLU A 1 77 ? 19.761 -4.431 -13.049 1.00 97.62 77 GLU A CA 1
ATOM 603 C C . GLU A 1 77 ? 19.846 -3.810 -11.649 1.00 97.62 77 GLU A C 1
ATOM 605 O O . GLU A 1 77 ? 19.139 -4.244 -10.739 1.00 97.62 77 GLU A O 1
ATOM 610 N N . ARG A 1 78 ? 20.639 -2.743 -11.471 1.00 97.62 78 ARG A N 1
ATOM 611 C CA . ARG A 1 78 ? 20.697 -2.012 -10.195 1.00 97.62 78 ARG A CA 1
ATOM 612 C C . ARG A 1 78 ? 19.355 -1.389 -9.819 1.00 97.62 78 ARG A C 1
ATOM 614 O O . ARG A 1 78 ? 18.952 -1.513 -8.666 1.00 97.62 78 ARG A O 1
ATOM 621 N N . LYS A 1 79 ? 18.652 -0.772 -10.775 1.00 96.75 79 LYS A N 1
ATOM 622 C CA . LYS A 1 79 ? 17.312 -0.204 -10.550 1.00 96.75 79 LYS A CA 1
ATOM 623 C C . LYS A 1 79 ? 16.300 -1.285 -10.163 1.00 96.75 79 LYS A C 1
ATOM 625 O O . LYS A 1 79 ? 15.597 -1.127 -9.171 1.00 96.75 79 LYS A O 1
ATOM 630 N N . ALA A 1 80 ? 16.289 -2.414 -10.872 1.00 96.19 80 ALA A N 1
ATOM 631 C CA . ALA A 1 80 ? 15.417 -3.542 -10.548 1.00 96.19 80 ALA A CA 1
ATOM 632 C C . ALA A 1 80 ? 15.733 -4.150 -9.167 1.00 96.19 80 ALA A C 1
ATOM 634 O O . ALA A 1 80 ? 14.829 -4.520 -8.417 1.00 96.19 80 ALA A O 1
ATOM 635 N N . ALA A 1 81 ? 17.015 -4.236 -8.799 1.00 97.56 81 ALA A N 1
ATOM 636 C CA . ALA A 1 81 ? 17.431 -4.698 -7.478 1.00 97.56 81 ALA A CA 1
ATOM 637 C C . ALA A 1 81 ? 16.994 -3.733 -6.364 1.00 97.56 81 ALA A C 1
ATOM 639 O O . ALA A 1 81 ? 16.558 -4.184 -5.306 1.00 97.56 81 ALA A O 1
ATOM 640 N N . GLU A 1 82 ? 17.084 -2.421 -6.587 1.00 94.94 82 GLU A N 1
ATOM 641 C CA . GLU A 1 82 ? 16.609 -1.404 -5.646 1.00 94.94 82 GLU A CA 1
ATOM 642 C C . GLU A 1 82 ? 15.090 -1.478 -5.453 1.00 94.94 82 GLU A C 1
ATOM 644 O O . GLU A 1 82 ? 14.625 -1.578 -4.318 1.00 94.94 82 GLU A O 1
ATOM 649 N N . GLU A 1 83 ? 14.323 -1.544 -6.542 1.00 91.56 83 GLU A N 1
ATOM 650 C CA . GLU A 1 83 ? 12.864 -1.687 -6.495 1.00 91.56 83 GLU A CA 1
ATOM 651 C C . GLU A 1 83 ? 12.444 -2.954 -5.736 1.00 91.56 83 GLU A C 1
ATOM 653 O O . GLU A 1 83 ? 11.574 -2.913 -4.862 1.00 91.56 83 GLU A O 1
ATOM 658 N N . ARG A 1 84 ? 13.130 -4.077 -5.984 1.00 96.00 84 ARG A N 1
ATOM 659 C CA . ARG A 1 84 ? 12.904 -5.330 -5.255 1.00 96.00 84 ARG A CA 1
ATOM 660 C C . ARG A 1 84 ? 13.149 -5.179 -3.754 1.00 96.00 84 ARG A C 1
ATOM 662 O O . ARG A 1 84 ? 12.388 -5.737 -2.964 1.00 96.00 84 ARG A O 1
ATOM 669 N N . ARG A 1 85 ? 14.189 -4.441 -3.348 1.00 97.38 85 ARG A N 1
ATOM 670 C CA . ARG A 1 85 ? 14.484 -4.185 -1.926 1.00 97.38 85 ARG A CA 1
ATOM 671 C C . ARG A 1 85 ? 13.416 -3.311 -1.280 1.00 97.38 85 ARG A C 1
ATOM 673 O O . ARG A 1 85 ? 12.977 -3.640 -0.183 1.00 97.38 85 ARG A O 1
ATOM 680 N N . VAL A 1 86 ? 12.972 -2.256 -1.964 1.00 93.50 86 VAL A N 1
ATOM 681 C CA . VAL A 1 86 ? 11.880 -1.391 -1.488 1.00 93.50 86 VAL A CA 1
ATOM 682 C C . VAL A 1 86 ? 10.597 -2.200 -1.302 1.00 93.50 86 VAL A C 1
ATOM 684 O O . VAL A 1 86 ? 9.923 -2.068 -0.282 1.00 93.50 86 VAL A O 1
ATOM 687 N N . TRP A 1 87 ? 10.278 -3.087 -2.246 1.00 90.50 87 TRP A N 1
ATOM 688 C CA . TRP A 1 87 ? 9.101 -3.945 -2.145 1.00 90.50 87 TRP A CA 1
ATOM 689 C C . TRP A 1 87 ? 9.201 -4.945 -0.983 1.00 90.50 87 TRP A C 1
ATOM 691 O O . TRP A 1 87 ? 8.253 -5.091 -0.212 1.00 90.50 87 TRP A O 1
ATOM 701 N N . GLU A 1 88 ? 10.358 -5.589 -0.793 1.00 95.06 88 GLU A N 1
ATOM 702 C CA . GLU A 1 88 ? 10.588 -6.489 0.346 1.00 95.06 88 GLU A CA 1
ATOM 703 C C . GLU A 1 88 ? 10.484 -5.754 1.694 1.00 95.06 88 GLU A C 1
ATOM 705 O O . GLU A 1 88 ? 9.890 -6.270 2.645 1.00 95.06 88 GLU A O 1
ATOM 710 N N . GLU A 1 89 ? 11.024 -4.537 1.785 1.00 93.25 89 GLU A N 1
ATOM 711 C CA . GLU A 1 89 ? 10.925 -3.697 2.980 1.00 93.25 89 GLU A CA 1
ATOM 712 C C . GLU A 1 89 ? 9.476 -3.286 3.265 1.00 93.25 89 GLU A C 1
ATOM 714 O O . GLU A 1 89 ? 9.029 -3.382 4.409 1.00 93.25 89 GLU A O 1
ATOM 719 N N . ALA A 1 90 ? 8.710 -2.919 2.235 1.00 92.00 90 ALA A N 1
ATOM 720 C CA . ALA A 1 90 ? 7.293 -2.592 2.368 1.00 92.00 90 ALA A CA 1
ATOM 721 C C . ALA A 1 90 ? 6.470 -3.789 2.876 1.00 92.00 90 ALA A C 1
ATOM 723 O O . ALA A 1 90 ? 5.676 -3.642 3.808 1.00 92.00 90 ALA A O 1
ATOM 724 N N . VAL A 1 91 ? 6.702 -4.988 2.328 1.00 96.31 91 VAL A N 1
ATOM 725 C CA . VAL A 1 91 ? 6.060 -6.228 2.800 1.00 96.31 91 VAL A CA 1
ATOM 726 C C . VAL A 1 91 ? 6.439 -6.512 4.255 1.00 96.31 91 VAL A C 1
ATOM 728 O O . VAL A 1 91 ? 5.581 -6.830 5.079 1.00 96.31 91 VAL A O 1
ATOM 731 N N . ARG A 1 92 ? 7.715 -6.343 4.617 1.00 96.12 92 ARG A N 1
ATOM 732 C CA . ARG A 1 92 ? 8.182 -6.528 5.997 1.00 96.12 92 ARG A CA 1
ATOM 733 C C . ARG A 1 92 ? 7.529 -5.536 6.963 1.00 96.12 92 ARG A C 1
ATOM 735 O O . ARG A 1 92 ? 7.109 -5.940 8.047 1.00 96.12 92 ARG A O 1
ATOM 742 N N . ALA A 1 93 ? 7.415 -4.267 6.576 1.00 93.69 93 ALA A N 1
ATOM 743 C CA . ALA A 1 93 ? 6.759 -3.232 7.368 1.00 93.69 93 ALA A CA 1
ATOM 744 C C . ALA A 1 93 ? 5.261 -3.521 7.554 1.00 93.69 93 ALA A C 1
ATOM 746 O O . ALA A 1 93 ? 4.737 -3.358 8.656 1.00 93.69 93 ALA A O 1
ATOM 747 N N . GLN A 1 94 ? 4.585 -4.017 6.514 1.00 91.69 94 GLN A N 1
ATOM 748 C CA . GLN A 1 94 ? 3.186 -4.437 6.599 1.00 91.69 94 GLN A CA 1
ATOM 749 C C . GLN A 1 94 ? 3.000 -5.577 7.608 1.00 91.69 94 GLN A C 1
ATOM 751 O O . GLN A 1 94 ? 2.162 -5.464 8.502 1.00 91.69 94 GLN A O 1
ATOM 756 N N . MET A 1 95 ? 3.819 -6.629 7.519 1.00 94.00 95 MET A N 1
ATOM 757 C CA . MET A 1 95 ? 3.773 -7.763 8.449 1.00 94.00 95 MET A CA 1
ATOM 758 C C . MET A 1 95 ? 4.071 -7.339 9.896 1.00 94.00 95 MET A C 1
ATOM 760 O O . MET A 1 95 ? 3.439 -7.823 10.834 1.00 94.00 95 MET A O 1
ATOM 764 N N . ALA A 1 96 ? 5.015 -6.414 10.096 1.00 95.94 96 ALA A N 1
ATOM 765 C CA . ALA A 1 96 ? 5.315 -5.865 11.418 1.00 95.94 96 ALA A CA 1
ATOM 766 C C . ALA A 1 96 ? 4.137 -5.055 11.987 1.00 95.94 96 ALA A C 1
ATOM 768 O O . ALA A 1 96 ? 3.803 -5.198 13.161 1.00 95.94 96 ALA A O 1
ATOM 769 N N . ALA A 1 97 ? 3.473 -4.247 11.157 1.00 93.12 97 ALA A N 1
ATOM 770 C CA . ALA A 1 97 ? 2.305 -3.469 11.562 1.00 93.12 97 ALA A CA 1
ATOM 771 C C . ALA A 1 97 ? 1.079 -4.344 11.872 1.00 93.12 97 ALA A C 1
ATOM 773 O O . ALA A 1 97 ? 0.267 -3.987 12.724 1.00 93.12 97 ALA A O 1
ATOM 774 N N . GLU A 1 98 ? 0.916 -5.473 11.182 1.00 92.25 98 GLU A N 1
ATOM 775 C CA . GLU A 1 98 ? -0.125 -6.457 11.491 1.00 92.25 98 GLU A CA 1
ATOM 776 C C . GLU A 1 98 ? 0.150 -7.154 12.827 1.00 92.25 98 GLU A C 1
ATOM 778 O O . GLU A 1 98 ? -0.733 -7.210 13.680 1.00 92.25 98 GLU A O 1
ATOM 783 N N . ARG A 1 99 ? 1.398 -7.581 13.068 1.00 93.62 99 ARG A N 1
ATOM 784 C CA . ARG A 1 99 ? 1.801 -8.158 14.357 1.00 93.62 99 ARG A CA 1
ATOM 785 C C . ARG A 1 99 ? 1.585 -7.184 15.516 1.00 93.62 99 ARG A C 1
ATOM 787 O O . ARG A 1 99 ? 1.000 -7.572 16.518 1.00 93.62 99 ARG A O 1
ATOM 794 N N . ALA A 1 100 ? 1.999 -5.926 15.362 1.00 95.25 100 ALA A N 1
ATOM 795 C CA . ALA A 1 100 ? 1.813 -4.906 16.394 1.00 95.25 100 ALA A CA 1
ATOM 796 C C . ALA A 1 100 ? 0.326 -4.662 16.713 1.00 95.25 100 ALA A C 1
ATOM 798 O O . ALA A 1 100 ? -0.035 -4.436 17.866 1.00 95.25 100 ALA A O 1
ATOM 799 N N . ARG A 1 101 ? -0.554 -4.742 15.704 1.00 93.62 101 ARG A N 1
ATOM 800 C CA . ARG A 1 101 ? -2.006 -4.679 15.921 1.00 93.62 101 ARG A CA 1
ATOM 801 C C . ARG A 1 101 ? -2.523 -5.888 16.691 1.00 93.62 101 ARG A C 1
ATOM 803 O O . ARG A 1 101 ? -3.240 -5.696 17.664 1.00 93.62 101 ARG A O 1
ATOM 810 N N . ALA A 1 102 ? -2.119 -7.096 16.307 1.00 95.56 102 ALA A N 1
ATOM 811 C CA . ALA A 1 102 ? -2.512 -8.315 17.010 1.00 95.56 102 ALA A CA 1
ATOM 812 C C . ALA A 1 102 ? -2.038 -8.322 18.477 1.00 95.56 102 ALA A C 1
ATOM 814 O O . ALA A 1 102 ? -2.786 -8.721 19.365 1.00 95.56 102 ALA A O 1
ATOM 815 N N . GLU A 1 103 ? -0.821 -7.839 18.748 1.00 95.31 103 GLU A N 1
ATOM 816 C CA . GLU A 1 103 ? -0.296 -7.682 20.112 1.00 95.31 103 GLU A CA 1
ATOM 817 C C . GLU A 1 103 ? -1.115 -6.666 20.922 1.00 95.31 103 GLU A C 1
ATOM 819 O O . GLU A 1 103 ? -1.507 -6.961 22.050 1.00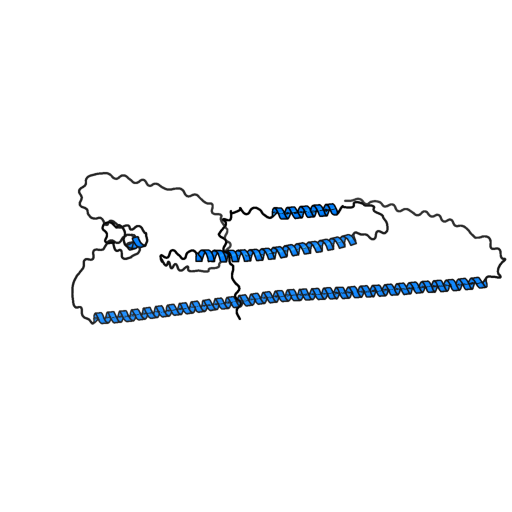 95.31 103 GLU A O 1
ATOM 824 N N . SER A 1 104 ? -1.451 -5.512 20.335 1.00 93.44 104 SER A N 1
ATOM 825 C CA . SER A 1 104 ? -2.287 -4.498 20.992 1.00 93.44 104 SER A CA 1
ATOM 826 C C . SER A 1 104 ? -3.708 -4.994 21.279 1.00 93.44 104 SER A C 1
ATOM 828 O O . SER A 1 104 ? -4.258 -4.678 22.333 1.00 93.44 104 SER A O 1
ATOM 830 N N . GLU A 1 105 ? -4.313 -5.757 20.367 1.00 95.69 105 GLU A N 1
ATOM 831 C CA . GLU A 1 105 ? -5.635 -6.360 20.573 1.00 95.69 105 GLU A CA 1
ATOM 832 C C . GLU A 1 105 ? -5.594 -7.425 21.679 1.00 95.69 105 GLU A C 1
ATOM 834 O O . GLU A 1 105 ? -6.491 -7.481 22.521 1.00 95.69 105 GLU A O 1
ATOM 839 N N . ALA A 1 106 ? -4.526 -8.228 21.734 1.00 97.44 106 ALA A N 1
ATOM 840 C CA . ALA A 1 106 ? -4.325 -9.212 22.794 1.00 97.44 106 ALA A CA 1
ATOM 841 C C . ALA A 1 106 ? -4.118 -8.557 24.171 1.00 97.44 106 ALA A C 1
ATOM 843 O O . ALA A 1 106 ? -4.679 -9.030 25.160 1.00 97.44 106 ALA A O 1
ATOM 844 N N . GLU A 1 107 ? -3.351 -7.466 24.250 1.00 96.00 107 GLU A N 1
ATOM 845 C CA . GLU A 1 107 ? -3.179 -6.688 25.483 1.00 96.00 107 GLU A CA 1
ATOM 846 C C . GLU A 1 107 ? -4.513 -6.088 25.946 1.00 96.00 107 GLU A C 1
ATOM 848 O O . GLU A 1 107 ? -4.886 -6.218 27.114 1.00 96.00 107 GLU A O 1
ATOM 853 N N . GLN A 1 108 ? -5.284 -5.508 25.023 1.00 96.19 108 GLN A N 1
ATOM 854 C CA . GLN A 1 108 ? -6.605 -4.969 25.331 1.00 96.19 108 GLN A CA 1
ATOM 855 C C . GLN A 1 108 ? -7.550 -6.053 25.873 1.00 96.19 108 GLN A C 1
ATOM 857 O O . GLN A 1 108 ? -8.220 -5.828 26.883 1.00 96.19 108 GLN A O 1
ATOM 862 N N . ALA A 1 109 ? -7.566 -7.238 25.256 1.00 97.31 109 ALA A N 1
ATOM 863 C CA . ALA A 1 109 ? -8.367 -8.366 25.722 1.00 97.31 109 ALA A CA 1
ATOM 864 C C . ALA A 1 109 ? -7.947 -8.843 27.126 1.00 97.31 109 ALA A C 1
ATOM 866 O O . ALA A 1 109 ? -8.800 -9.202 27.938 1.00 97.31 109 ALA A O 1
ATOM 867 N N . GLN A 1 110 ? -6.647 -8.814 27.448 1.00 96.75 110 GLN A N 1
ATOM 868 C CA . GLN A 1 110 ? -6.161 -9.135 28.795 1.00 96.75 110 GLN A CA 1
ATOM 869 C C . GLN A 1 110 ? -6.616 -8.107 29.834 1.00 96.75 110 GLN A C 1
ATOM 871 O O . GLN A 1 110 ? -7.074 -8.499 30.909 1.00 96.75 110 GLN A O 1
ATOM 876 N N . ILE A 1 111 ? -6.541 -6.813 29.511 1.00 96.19 111 ILE A N 1
ATOM 877 C CA . ILE A 1 111 ? -7.010 -5.737 30.396 1.00 96.19 111 ILE A CA 1
ATOM 878 C C . ILE A 1 111 ? -8.513 -5.886 30.663 1.00 96.19 111 ILE A C 1
ATOM 880 O O . ILE A 1 111 ? -8.949 -5.791 31.810 1.00 96.19 111 ILE A O 1
ATOM 884 N N . GLU A 1 112 ? -9.313 -6.155 29.631 1.00 97.88 112 GLU A N 1
ATOM 885 C CA . GLU A 1 112 ? -10.758 -6.363 29.773 1.00 97.88 112 GLU A CA 1
ATOM 886 C C . GLU A 1 112 ? -11.080 -7.604 30.624 1.00 97.88 112 GLU A C 1
ATOM 888 O O . GLU A 1 112 ? -11.914 -7.542 31.533 1.00 97.88 112 GLU A O 1
ATOM 893 N N . ALA A 1 113 ? -10.370 -8.714 30.402 1.00 98.44 113 ALA A N 1
ATOM 894 C CA . ALA A 1 113 ? -10.521 -9.927 31.202 1.00 98.44 113 ALA A CA 1
ATOM 895 C C . ALA A 1 113 ? -10.154 -9.699 32.680 1.00 98.44 113 ALA A C 1
ATOM 897 O O . ALA A 1 113 ? -10.843 -10.190 33.580 1.00 98.44 113 ALA A O 1
ATOM 898 N N . GLU A 1 114 ? -9.101 -8.927 32.955 1.00 98.00 114 GLU A N 1
ATOM 899 C CA . GLU A 1 114 ? -8.718 -8.555 34.316 1.00 98.00 114 GLU A CA 1
ATOM 900 C C . GLU A 1 114 ? -9.756 -7.641 34.978 1.00 98.00 114 GLU A C 1
ATOM 902 O O . GLU A 1 114 ? -10.131 -7.882 36.127 1.00 98.00 114 GLU A O 1
ATOM 907 N N . GLN A 1 115 ? -10.290 -6.652 34.255 1.00 98.00 115 GLN A N 1
ATOM 908 C CA . GLN A 1 115 ? -11.377 -5.804 34.752 1.00 98.00 115 GLN A CA 1
ATOM 909 C C . GLN A 1 115 ? -12.618 -6.627 35.109 1.00 98.00 115 GLN A C 1
ATOM 911 O O . GLN A 1 115 ? -13.199 -6.426 36.179 1.00 98.00 115 GLN A O 1
ATOM 916 N N . LYS A 1 116 ? -12.996 -7.593 34.262 1.00 98.31 116 LYS A N 1
ATOM 917 C CA . LYS A 1 116 ? -14.112 -8.507 34.537 1.00 98.31 116 LYS A CA 1
ATOM 918 C C . LYS A 1 116 ? -13.856 -9.344 35.792 1.00 98.31 116 LYS A C 1
ATOM 920 O O . LYS A 1 116 ? -14.719 -9.404 36.666 1.00 98.31 116 LYS A O 1
ATOM 925 N N . ARG A 1 117 ? -12.651 -9.908 35.941 1.00 98.38 117 ARG A N 1
ATOM 926 C CA . ARG A 1 117 ? -12.248 -10.675 37.134 1.00 98.38 117 ARG A CA 1
ATOM 927 C C . ARG A 1 117 ? -12.332 -9.835 38.413 1.00 98.38 117 ARG A C 1
ATOM 929 O O . ARG A 1 117 ? -12.856 -10.303 39.420 1.00 98.38 117 ARG A O 1
ATOM 936 N N . VAL A 1 118 ? -11.844 -8.594 38.378 1.00 98.25 118 VAL A N 1
ATOM 937 C CA . VAL A 1 118 ? -11.910 -7.670 39.523 1.00 98.25 118 VAL A CA 1
ATOM 938 C C . VAL A 1 118 ? -13.360 -7.317 39.865 1.00 98.25 118 VAL A C 1
ATOM 940 O O . VAL A 1 118 ? -13.723 -7.323 41.041 1.00 98.25 118 VAL A O 1
ATOM 943 N N . ALA A 1 119 ? -14.207 -7.063 38.864 1.00 98.25 119 ALA A N 1
ATOM 944 C CA . ALA A 1 119 ? -15.624 -6.776 39.078 1.00 98.25 119 ALA A CA 1
ATOM 945 C C . ALA A 1 119 ? -16.373 -7.969 39.705 1.00 98.25 119 ALA A C 1
ATOM 947 O O . ALA A 1 119 ? -17.182 -7.785 40.618 1.00 98.25 119 ALA A O 1
ATOM 948 N N . GLU A 1 120 ? -16.078 -9.196 39.269 1.00 98.19 120 GLU A N 1
ATOM 949 C CA . GLU A 1 120 ? -16.624 -10.425 39.858 1.00 98.19 120 GLU A CA 1
ATOM 950 C C . GLU A 1 120 ? -16.143 -10.631 41.306 1.00 98.19 120 GLU A C 1
ATOM 952 O O . GLU A 1 120 ? -16.939 -10.956 42.195 1.00 98.19 120 GLU A O 1
ATOM 957 N N . GLU A 1 121 ? -14.864 -10.379 41.590 1.00 98.25 121 GLU A N 1
ATOM 958 C CA . GLU A 1 121 ? -14.318 -10.437 42.950 1.00 98.25 121 GLU A CA 1
ATOM 959 C C . GLU A 1 121 ? -14.966 -9.383 43.869 1.00 98.25 121 GLU A C 1
ATOM 961 O O . GLU A 1 121 ? -15.331 -9.666 45.013 1.00 98.25 121 GLU A O 1
ATOM 966 N N . GLU A 1 122 ? -15.181 -8.162 43.381 1.00 97.75 122 GLU A N 1
ATOM 967 C CA . GLU A 1 122 ? -15.878 -7.124 44.141 1.00 97.75 122 GLU A CA 1
ATOM 968 C C . GLU A 1 122 ? -17.346 -7.506 44.398 1.00 97.75 122 GLU A C 1
ATOM 970 O O . GLU A 1 122 ? -17.856 -7.340 45.511 1.00 97.75 122 GLU A O 1
ATOM 975 N N . ALA A 1 123 ? -18.029 -8.072 43.398 1.00 98.06 123 ALA A N 1
ATOM 976 C CA . ALA A 1 123 ? -19.402 -8.545 43.536 1.00 98.06 123 ALA A CA 1
ATOM 977 C C . ALA A 1 123 ? -19.518 -9.687 44.561 1.00 98.06 123 ALA A C 1
ATOM 979 O O . ALA A 1 123 ? -20.446 -9.693 45.376 1.00 98.06 123 ALA A O 1
ATOM 980 N N . THR A 1 124 ? -18.568 -10.628 44.578 1.00 98.25 124 THR A N 1
ATOM 981 C CA . THR A 1 124 ? -18.540 -11.717 45.571 1.00 98.25 124 THR A CA 1
ATOM 982 C C . THR A 1 124 ? -18.250 -11.196 46.980 1.00 98.25 124 THR A C 1
ATOM 984 O O . THR A 1 124 ? -18.945 -11.595 47.918 1.00 98.25 124 THR A O 1
ATOM 987 N N . LYS A 1 125 ? -17.334 -10.229 47.144 1.00 97.88 125 LYS A N 1
ATOM 988 C CA . LYS A 1 125 ? -17.103 -9.538 48.428 1.00 97.88 125 LYS A CA 1
ATOM 989 C C . LYS A 1 125 ? -18.356 -8.814 48.929 1.00 97.88 125 LYS A C 1
ATOM 991 O O . LYS A 1 125 ? -18.712 -8.965 50.097 1.00 97.88 125 LYS A O 1
ATOM 996 N N . LYS A 1 126 ? -19.072 -8.085 48.062 1.00 97.88 126 LYS A N 1
ATOM 997 C CA . LYS A 1 126 ? -20.344 -7.422 48.420 1.00 97.88 126 LYS A CA 1
ATOM 998 C C . LYS A 1 126 ? -21.397 -8.425 48.894 1.00 97.88 126 LYS A C 1
ATOM 1000 O O . LYS A 1 126 ? -22.020 -8.201 49.930 1.00 97.88 126 LYS A O 1
ATOM 1005 N N . ARG A 1 127 ? -21.548 -9.557 48.193 1.00 97.31 127 ARG A N 1
ATOM 1006 C CA . ARG A 1 127 ? -22.462 -10.639 48.603 1.00 97.31 127 ARG A CA 1
ATOM 1007 C C . ARG A 1 127 ? -22.068 -11.236 49.957 1.00 97.31 127 ARG A C 1
ATOM 1009 O O . ARG A 1 127 ? -22.942 -11.461 50.787 1.00 97.31 127 ARG A O 1
ATOM 1016 N N . ALA A 1 128 ? -20.777 -11.450 50.215 1.00 97.75 128 ALA A N 1
ATOM 1017 C CA . ALA A 1 128 ? -20.300 -11.965 51.500 1.00 97.75 128 ALA A CA 1
ATOM 1018 C C . ALA A 1 128 ? -20.605 -11.007 52.667 1.00 97.75 128 ALA A C 1
ATOM 1020 O O . ALA A 1 128 ? -21.082 -11.452 53.712 1.00 97.75 128 ALA A O 1
ATOM 1021 N N . VAL A 1 129 ? -20.401 -9.697 52.480 1.00 97.94 129 VAL A N 1
ATOM 1022 C CA . VAL A 1 129 ? -20.749 -8.674 53.484 1.00 97.94 129 VAL A CA 1
ATOM 1023 C C . VAL A 1 129 ? -22.258 -8.640 53.743 1.00 97.94 129 VAL A C 1
ATOM 1025 O O . VAL A 1 129 ? -22.676 -8.592 54.898 1.00 97.94 129 VAL A O 1
ATOM 1028 N N . GLU A 1 130 ? -23.087 -8.723 52.699 1.00 97.44 130 GLU A N 1
ATOM 1029 C CA . GLU A 1 130 ? -24.549 -8.764 52.844 1.00 97.44 130 GLU A CA 1
ATOM 1030 C C . GLU A 1 130 ? -25.015 -10.018 53.604 1.00 97.44 130 GLU A C 1
ATOM 1032 O O . GLU A 1 130 ? -25.875 -9.933 54.483 1.00 97.44 130 GLU A O 1
ATOM 1037 N N . VAL A 1 131 ? -24.431 -11.185 53.310 1.00 97.75 131 VAL A N 1
ATOM 1038 C CA . VAL A 1 131 ? -24.731 -12.435 54.027 1.00 97.75 131 VAL A CA 1
ATOM 1039 C C . VAL A 1 131 ? -24.317 -12.340 55.497 1.00 97.75 131 VAL A C 1
ATOM 1041 O O . VAL A 1 131 ? -25.096 -12.728 56.369 1.00 97.75 131 VAL A O 1
ATOM 1044 N N . ALA A 1 132 ? -23.136 -11.789 55.793 1.00 97.44 132 ALA A N 1
ATOM 1045 C CA . ALA A 1 132 ? -22.672 -11.586 57.165 1.00 97.44 132 ALA A CA 1
ATOM 1046 C C . ALA A 1 132 ? -23.584 -10.622 57.946 1.00 97.44 132 ALA A C 1
ATOM 1048 O O . ALA A 1 132 ? -23.952 -10.914 59.084 1.00 97.44 132 ALA A O 1
ATOM 1049 N N . ALA A 1 133 ? -24.022 -9.525 57.318 1.00 96.50 133 ALA A N 1
ATOM 1050 C CA . ALA A 1 133 ? -24.966 -8.582 57.919 1.00 96.50 133 ALA A CA 1
ATOM 1051 C C . ALA A 1 133 ? -26.316 -9.246 58.244 1.00 96.50 133 ALA A C 1
ATOM 1053 O O . ALA A 1 133 ? -26.826 -9.083 59.352 1.00 96.50 133 ALA A O 1
ATOM 1054 N N . LYS A 1 134 ? -26.859 -10.069 57.332 1.00 96.94 134 LYS A N 1
ATOM 1055 C CA . LYS A 1 134 ? -28.094 -10.840 57.576 1.00 96.94 134 LYS A CA 1
ATOM 1056 C C . LYS A 1 134 ? -27.943 -11.845 58.723 1.00 96.94 134 LYS A C 1
ATOM 1058 O O . LYS A 1 134 ? -28.868 -12.009 59.515 1.00 96.94 134 LYS A O 1
ATOM 1063 N N . GLN A 1 135 ? -26.792 -12.514 58.845 1.00 96.56 135 GLN A N 1
ATOM 1064 C CA . GLN A 1 135 ? -26.535 -13.408 59.982 1.00 96.56 135 GLN A CA 1
ATOM 1065 C C . GLN A 1 135 ? -26.454 -12.645 61.310 1.00 96.56 135 GLN A C 1
ATOM 1067 O O . GLN A 1 135 ? -26.985 -13.115 62.318 1.00 96.56 135 GLN A O 1
ATOM 1072 N N . GLN A 1 136 ? -25.838 -11.460 61.312 1.00 96.00 136 GLN A N 1
ATOM 1073 C CA . GLN A 1 136 ? -25.771 -10.603 62.494 1.00 96.00 136 GLN A CA 1
ATOM 1074 C C . GLN A 1 136 ? -27.164 -10.111 62.917 1.00 96.00 136 GLN A C 1
ATOM 1076 O O . GLN A 1 136 ? -27.485 -10.164 64.104 1.00 96.00 136 GLN A O 1
ATOM 1081 N N . GLU A 1 137 ? -28.015 -9.709 61.968 1.00 93.06 137 GLU A N 1
ATOM 1082 C CA . GLU A 1 137 ? -29.403 -9.308 62.236 1.00 93.06 137 GLU A CA 1
ATOM 1083 C C . GLU A 1 137 ? -30.194 -10.450 62.904 1.00 93.06 137 GLU A C 1
ATOM 1085 O O . GLU A 1 137 ? -30.772 -10.260 63.978 1.00 93.06 137 GLU A O 1
ATOM 1090 N N . LEU A 1 138 ? -30.110 -11.674 62.364 1.00 93.81 138 LEU A N 1
ATOM 1091 C CA . LEU A 1 138 ? -30.756 -12.864 62.940 1.00 93.81 138 LEU A CA 1
ATOM 1092 C C . LEU A 1 138 ? -30.263 -13.196 64.362 1.00 93.81 138 LEU A C 1
ATOM 1094 O O . LEU A 1 138 ? -31.056 -13.608 65.217 1.00 93.81 138 LEU A O 1
ATOM 1098 N N . ALA A 1 139 ? -28.971 -13.004 64.643 1.00 92.31 139 ALA A N 1
ATOM 1099 C CA . ALA A 1 139 ? -28.409 -13.175 65.985 1.00 92.31 139 ALA A CA 1
ATOM 1100 C C . ALA A 1 139 ? -28.928 -12.106 66.969 1.00 92.31 139 ALA A C 1
ATOM 1102 O O . ALA A 1 139 ? -29.220 -12.398 68.134 1.00 92.31 139 ALA A O 1
ATOM 1103 N N . THR A 1 140 ? -29.105 -10.864 66.508 1.00 92.06 140 THR A N 1
ATOM 1104 C CA . THR A 1 140 ? -29.669 -9.798 67.349 1.00 92.06 140 THR A CA 1
ATOM 1105 C C . THR A 1 140 ? -31.162 -9.996 67.617 1.00 92.06 140 THR A C 1
ATOM 1107 O O . THR A 1 140 ? -31.598 -9.827 68.756 1.00 92.06 140 THR A O 1
ATOM 1110 N N . ASP A 1 141 ? -31.937 -10.460 66.635 1.00 86.94 141 ASP A N 1
ATOM 1111 C CA . ASP A 1 141 ? -33.366 -10.738 66.811 1.00 86.94 141 ASP A CA 1
ATOM 1112 C C . ASP A 1 141 ? -33.627 -11.909 67.762 1.00 86.94 141 ASP A C 1
ATOM 1114 O O . ASP A 1 141 ? -34.516 -11.841 68.617 1.00 86.94 141 ASP A O 1
ATOM 1118 N N . THR A 1 142 ? -32.831 -12.977 67.667 1.00 84.69 142 THR A N 1
ATOM 1119 C CA . THR A 1 142 ? -32.947 -14.127 68.576 1.00 84.69 142 THR A CA 1
ATOM 1120 C C . THR A 1 142 ? -32.627 -13.753 70.024 1.00 84.69 142 THR A C 1
ATOM 1122 O O . THR A 1 142 ? -33.358 -14.169 70.927 1.00 84.69 142 THR A O 1
ATOM 1125 N N . SER A 1 143 ? -31.617 -12.908 70.266 1.00 81.12 143 SER A N 1
ATOM 1126 C CA . SER A 1 143 ? -31.321 -12.424 71.626 1.00 81.12 143 SER A CA 1
ATOM 1127 C C . SER A 1 143 ? -32.441 -11.536 72.188 1.00 81.12 143 SER A C 1
ATOM 1129 O O . SER A 1 143 ? -32.848 -11.704 73.340 1.00 81.12 143 SER A O 1
ATOM 1131 N N . LYS A 1 144 ? -33.032 -10.668 71.356 1.00 76.88 144 LYS A N 1
ATOM 1132 C CA . LYS A 1 144 ? -34.159 -9.804 71.739 1.00 76.88 144 LYS A CA 1
ATOM 1133 C C . LYS A 1 144 ? -35.429 -10.597 72.058 1.00 76.88 144 LYS A C 1
ATOM 1135 O O . LYS A 1 144 ? -36.162 -10.237 72.979 1.00 76.88 144 LYS A O 1
ATOM 1140 N N . LYS A 1 145 ? -35.686 -11.692 71.333 1.00 75.94 145 LYS A N 1
ATOM 1141 C CA . LYS A 1 145 ? -36.823 -12.588 71.592 1.00 75.94 145 LYS A CA 1
ATOM 1142 C C . LYS A 1 145 ? -36.687 -13.300 72.942 1.00 75.94 145 LYS A C 1
ATOM 1144 O O . LYS A 1 145 ? -37.661 -13.346 73.683 1.00 75.94 145 LYS A O 1
ATOM 1149 N N . ARG A 1 146 ? -35.475 -13.750 73.292 1.00 69.00 146 ARG A N 1
ATOM 1150 C CA . ARG A 1 146 ? -35.175 -14.377 74.593 1.00 69.00 146 ARG A CA 1
ATOM 1151 C C . ARG A 1 146 ? -35.381 -13.417 75.768 1.00 69.00 146 ARG A C 1
ATOM 1153 O O . ARG A 1 146 ? -36.025 -13.781 76.742 1.00 69.00 146 ARG A O 1
ATOM 1160 N N . ALA A 1 147 ? -34.932 -12.167 75.634 1.00 68.50 147 ALA A N 1
ATOM 1161 C CA . ALA A 1 147 ? -35.139 -11.138 76.659 1.00 68.50 147 ALA A CA 1
ATOM 1162 C C . ALA A 1 147 ? -36.629 -10.811 76.895 1.00 68.50 147 ALA A C 1
ATOM 1164 O O . ALA A 1 147 ? -37.023 -10.430 77.995 1.00 68.50 147 ALA A O 1
ATOM 1165 N N . ARG A 1 148 ? -37.476 -10.972 75.868 1.00 59.56 148 ARG A N 1
ATOM 1166 C CA . ARG A 1 148 ? -38.928 -10.767 75.973 1.00 59.56 148 ARG A CA 1
ATOM 1167 C C . ARG A 1 148 ? -39.669 -11.971 76.563 1.00 59.56 148 ARG A C 1
ATOM 1169 O O . ARG A 1 148 ? -40.794 -11.804 77.012 1.00 59.56 148 ARG A O 1
ATOM 1176 N N . GLU A 1 149 ? -39.060 -13.154 76.550 1.00 58.88 149 GLU A N 1
ATOM 1177 C CA . GLU A 1 149 ? -39.600 -14.370 77.171 1.00 58.88 149 GLU A CA 1
ATOM 1178 C C . GLU A 1 149 ? -39.295 -14.425 78.680 1.00 58.88 149 GLU A C 1
ATOM 1180 O O . GLU A 1 149 ? -40.107 -14.935 79.446 1.00 58.88 149 GLU A O 1
ATOM 1185 N N . GLU A 1 150 ? -38.178 -13.834 79.126 1.00 57.88 150 GLU A N 1
ATOM 1186 C CA . GLU A 1 150 ? -37.859 -13.675 80.557 1.00 57.88 150 GLU A CA 1
ATOM 1187 C C . GLU A 1 150 ? -38.614 -12.515 81.234 1.00 57.88 150 GLU A C 1
ATOM 1189 O O . GLU A 1 150 ? -38.844 -12.543 82.444 1.00 57.88 150 GLU A O 1
ATOM 1194 N N . ALA A 1 151 ? -39.061 -11.510 80.475 1.00 54.91 151 ALA A N 1
ATOM 1195 C CA . ALA A 1 151 ? -39.967 -10.479 80.975 1.00 54.91 151 ALA A CA 1
ATOM 1196 C C . ALA A 1 151 ? -41.413 -11.009 80.960 1.00 54.91 151 ALA A C 1
ATOM 1198 O O . ALA A 1 151 ? -42.103 -10.938 79.944 1.00 54.91 151 ALA A O 1
ATOM 1199 N N . GLY A 1 152 ? -41.856 -11.576 82.086 1.00 44.22 152 GLY A N 1
ATOM 1200 C CA . GLY A 1 152 ? -43.168 -12.211 82.233 1.00 44.22 152 GLY A CA 1
ATOM 1201 C C . GLY A 1 152 ? -44.357 -11.375 81.711 1.00 44.22 152 GLY A C 1
ATOM 1202 O O . GLY A 1 152 ? -44.328 -10.141 81.756 1.00 44.22 152 GLY A O 1
ATOM 1203 N N . PRO A 1 153 ? -45.426 -12.036 81.223 1.00 48.19 153 PRO A N 1
ATOM 1204 C CA . PRO A 1 153 ? -46.553 -11.384 80.566 1.00 48.19 153 PRO A CA 1
ATOM 1205 C C . PRO A 1 153 ? -47.383 -10.586 81.579 1.00 48.19 153 PRO A C 1
ATOM 1207 O O . PRO A 1 153 ? -48.273 -11.120 82.238 1.00 48.19 153 PRO A O 1
ATOM 1210 N N . SER A 1 154 ? -47.096 -9.290 81.697 1.00 41.69 154 SER A N 1
ATOM 1211 C CA . SER A 1 154 ? -47.972 -8.343 82.386 1.00 41.69 154 SER A CA 1
ATOM 1212 C C . SER A 1 154 ? -49.068 -7.892 81.424 1.00 41.69 154 SER A C 1
ATOM 1214 O O . SER A 1 154 ? -48.796 -7.397 80.329 1.00 41.69 154 SER A O 1
ATOM 1216 N N . GLY A 1 155 ? -50.309 -8.173 81.815 1.00 41.31 155 GLY A N 1
ATOM 1217 C CA . GLY A 1 155 ? -51.492 -8.097 80.974 1.00 41.31 155 GLY A CA 1
ATOM 1218 C C . GLY A 1 155 ? -51.960 -6.692 80.596 1.00 41.31 155 GLY A C 1
ATOM 1219 O O . GLY A 1 155 ? -51.650 -5.693 81.238 1.00 41.31 155 GLY A O 1
ATOM 1220 N N . SER A 1 156 ? -52.760 -6.686 79.533 1.00 37.09 156 SER A N 1
ATOM 1221 C CA . SER A 1 156 ? -53.822 -5.754 79.108 1.00 37.09 156 SER A CA 1
ATOM 1222 C C . SER A 1 156 ? -53.750 -5.726 77.575 1.00 37.09 156 SER A C 1
ATOM 1224 O O . SER A 1 156 ? -52.712 -5.450 76.994 1.00 37.09 156 SER A O 1
ATOM 1226 N N . GLY A 1 157 ? -54.732 -6.197 76.816 1.00 45.06 157 GLY A N 1
ATOM 1227 C CA . GLY A 1 157 ? -56.163 -6.117 77.046 1.00 45.06 157 GLY A CA 1
ATOM 1228 C C . GLY A 1 157 ? -56.700 -4.979 76.196 1.00 45.06 157 GLY A C 1
ATOM 1229 O O . GLY A 1 157 ? -57.055 -3.963 76.758 1.00 45.06 157 GLY A O 1
ATOM 1230 N N . GLU A 1 158 ? -56.718 -5.148 74.871 1.00 35.62 158 GLU A N 1
ATOM 1231 C CA . GLU A 1 158 ? -57.673 -4.479 73.981 1.00 35.62 158 GLU A CA 1
ATOM 1232 C C . GLU A 1 158 ? -57.620 -5.130 72.596 1.00 35.62 158 GLU A C 1
ATOM 1234 O O . GLU A 1 158 ? -56.709 -4.937 71.791 1.00 35.62 158 GLU A O 1
ATOM 1239 N N . ALA A 1 159 ? -58.607 -5.988 72.353 1.00 44.59 159 ALA A N 1
ATOM 1240 C CA . ALA A 1 159 ? -58.921 -6.486 71.032 1.00 44.59 159 ALA A CA 1
ATOM 1241 C C . ALA A 1 159 ? -59.571 -5.344 70.242 1.00 44.59 159 ALA A C 1
ATOM 1243 O O . ALA A 1 159 ? -60.790 -5.176 70.271 1.00 44.59 159 ALA A O 1
ATOM 1244 N N . GLU A 1 160 ? -58.769 -4.562 69.520 1.00 42.41 160 GLU A N 1
ATOM 1245 C CA . GLU A 1 160 ? -59.314 -3.799 68.405 1.00 42.41 160 GLU A CA 1
ATOM 1246 C C . GLU A 1 160 ? -59.756 -4.802 67.340 1.00 42.41 160 GLU A C 1
ATOM 1248 O O . GLU A 1 160 ? -58.949 -5.444 66.662 1.00 42.41 160 GLU A O 1
ATOM 1253 N N . ALA A 1 161 ? -61.073 -4.941 67.209 1.00 44.62 161 ALA A N 1
ATOM 1254 C CA . ALA A 1 161 ? -61.736 -5.519 66.057 1.00 44.62 161 ALA A CA 1
ATOM 1255 C C . ALA A 1 161 ? -61.373 -4.688 64.812 1.00 44.62 161 ALA A C 1
ATOM 1257 O O . ALA A 1 161 ? -62.138 -3.846 64.342 1.00 44.62 161 ALA A O 1
ATOM 1258 N N . GLY A 1 162 ? -60.163 -4.902 64.295 1.00 44.97 162 GLY A N 1
ATOM 1259 C CA . GLY A 1 162 ? -59.666 -4.341 63.053 1.00 44.97 162 GLY A CA 1
ATOM 1260 C C . GLY A 1 162 ? -60.436 -4.966 61.907 1.00 44.97 162 GLY A C 1
ATOM 1261 O O . GLY A 1 162 ? -59.985 -5.938 61.304 1.00 44.97 162 GLY A O 1
ATOM 1262 N N . GLY A 1 163 ? -61.628 -4.425 61.642 1.00 51.62 163 GLY A N 1
ATOM 1263 C CA . GLY A 1 163 ? -62.437 -4.775 60.487 1.00 51.62 163 GLY A CA 1
ATOM 1264 C C . GLY A 1 163 ? -61.534 -4.811 59.265 1.00 51.62 163 GLY A C 1
ATOM 1265 O O . GLY A 1 163 ? -60.786 -3.861 59.021 1.00 51.62 163 GLY A O 1
ATOM 1266 N N . THR A 1 164 ? -61.554 -5.938 58.559 1.00 54.28 164 THR A N 1
ATOM 1267 C CA . THR A 1 164 ? -60.778 -6.208 57.352 1.00 54.28 164 THR A CA 1
ATOM 1268 C C . THR A 1 164 ? -61.065 -5.082 56.365 1.00 54.28 164 THR A C 1
ATOM 1270 O O . THR A 1 164 ? -62.067 -5.093 55.651 1.00 54.28 164 THR A O 1
ATOM 1273 N N . ARG A 1 165 ? -60.244 -4.025 56.403 1.00 60.09 165 ARG A N 1
ATOM 1274 C CA . ARG A 1 165 ? -60.448 -2.849 55.563 1.00 60.09 165 ARG A CA 1
ATOM 1275 C C . ARG A 1 165 ? -60.322 -3.346 54.137 1.00 60.09 165 ARG A C 1
ATOM 1277 O O . ARG A 1 165 ? -59.303 -3.935 53.783 1.00 60.09 165 ARG A O 1
ATOM 1284 N N . ALA A 1 166 ? -61.370 -3.151 53.343 1.00 70.00 166 ALA A N 1
ATOM 1285 C CA . ALA A 1 166 ? -61.336 -3.507 51.936 1.00 70.00 166 ALA A CA 1
ATOM 1286 C C . ALA A 1 166 ? -60.068 -2.900 51.314 1.00 70.00 166 ALA A C 1
ATOM 1288 O O . ALA A 1 166 ? -59.736 -1.746 51.571 1.00 70.00 166 ALA A O 1
ATOM 1289 N N . HIS A 1 167 ? -59.308 -3.683 50.560 1.00 83.88 167 HIS A N 1
ATOM 1290 C CA . HIS A 1 167 ? -58.221 -3.152 49.746 1.00 83.88 167 HIS A CA 1
ATOM 1291 C C . HIS A 1 167 ? -58.788 -2.848 48.358 1.00 83.88 167 HIS A C 1
ATOM 1293 O O . HIS A 1 167 ? -59.664 -3.571 47.881 1.00 83.88 167 HIS A O 1
ATOM 1299 N N . CYS A 1 168 ? -58.295 -1.806 47.682 1.00 87.12 168 CYS A N 1
ATOM 1300 C CA . CYS A 1 168 ? -58.598 -1.662 46.259 1.00 87.12 168 CYS A CA 1
ATOM 1301 C C . CYS A 1 168 ? -57.990 -2.837 45.478 1.00 87.12 168 CYS A C 1
ATOM 1303 O O . CYS A 1 168 ? -56.991 -3.425 45.908 1.00 87.12 168 CYS A O 1
ATOM 1305 N N . VAL A 1 169 ? -58.561 -3.164 44.318 1.00 87.06 169 VAL A N 1
ATOM 1306 C CA . VAL A 1 169 ? -58.145 -4.317 43.501 1.00 87.06 169 VAL A CA 1
ATOM 1307 C C . VAL A 1 169 ? -56.648 -4.260 43.172 1.00 87.06 169 VAL A C 1
ATOM 1309 O O . VAL A 1 169 ? -55.946 -5.269 43.272 1.00 87.06 169 VAL A O 1
ATOM 1312 N N . CYS A 1 170 ? -56.125 -3.067 42.870 1.00 86.31 170 CYS A N 1
ATOM 1313 C CA . CYS A 1 170 ? -54.706 -2.866 42.569 1.00 86.31 170 CYS A CA 1
ATOM 1314 C C . CYS A 1 170 ? -53.803 -3.172 43.773 1.00 86.31 170 CYS A C 1
ATOM 1316 O O . CYS A 1 170 ? -52.827 -3.913 43.647 1.00 86.31 170 CYS A O 1
ATOM 1318 N N . CYS A 1 171 ? -54.133 -2.650 44.957 1.00 90.00 171 CYS A N 1
ATOM 1319 C CA . CYS A 1 171 ? -53.351 -2.902 46.166 1.00 90.00 171 CYS A CA 1
ATOM 1320 C C . CYS A 1 171 ? -53.491 -4.348 46.656 1.00 90.00 171 CYS A C 1
ATOM 1322 O O . CYS A 1 171 ? -52.513 -4.912 47.141 1.00 90.00 171 CYS A O 1
ATOM 1324 N N . ALA A 1 172 ? -54.659 -4.971 46.481 1.00 86.00 172 ALA A N 1
ATOM 1325 C CA . ALA A 1 172 ? -54.866 -6.383 46.784 1.00 86.00 172 ALA A CA 1
ATOM 1326 C C . ALA A 1 172 ? -53.972 -7.278 45.910 1.00 86.00 172 ALA A C 1
ATOM 1328 O O . ALA A 1 172 ? -53.254 -8.129 46.435 1.00 86.00 172 ALA A O 1
ATOM 1329 N N . LYS A 1 173 ? -53.936 -7.032 44.591 1.00 87.69 173 LYS A N 1
ATOM 1330 C CA . LYS A 1 173 ? -53.082 -7.776 43.649 1.00 87.69 173 LYS A CA 1
ATOM 1331 C C . LYS A 1 173 ? -51.593 -7.602 43.955 1.00 87.69 173 LYS A C 1
ATOM 1333 O O . LYS A 1 173 ? -50.831 -8.558 43.865 1.00 87.69 173 LYS A O 1
ATOM 1338 N N . ALA A 1 174 ? -51.195 -6.401 44.368 1.00 84.12 174 ALA A N 1
ATOM 1339 C CA . ALA A 1 174 ? -49.823 -6.095 44.766 1.00 84.12 174 ALA A CA 1
ATOM 1340 C C . ALA A 1 174 ? -49.479 -6.509 46.212 1.00 84.12 174 ALA A C 1
ATOM 1342 O O . ALA A 1 174 ? -48.365 -6.234 46.654 1.00 84.12 174 ALA A O 1
ATOM 1343 N N . ARG A 1 175 ? -50.422 -7.109 46.963 1.00 82.94 175 ARG A N 1
ATOM 1344 C CA . ARG A 1 175 ? -50.296 -7.424 48.403 1.00 82.94 175 ARG A CA 1
ATOM 1345 C C . ARG A 1 175 ? -49.775 -6.244 49.234 1.00 82.94 175 ARG A C 1
ATOM 1347 O O . ARG A 1 175 ? -49.010 -6.405 50.179 1.00 82.94 175 ARG A O 1
ATOM 1354 N N . ALA A 1 176 ? -50.190 -5.041 48.860 1.00 84.12 176 ALA A N 1
ATOM 1355 C CA . ALA A 1 176 ? -49.750 -3.794 49.454 1.00 84.12 176 ALA A CA 1
ATOM 1356 C C . ALA A 1 176 ? -50.791 -3.230 50.422 1.00 84.12 176 ALA A C 1
ATOM 1358 O O . ALA A 1 176 ? -51.996 -3.380 50.209 1.00 84.12 176 ALA A O 1
ATOM 1359 N N . LYS A 1 177 ? -50.324 -2.500 51.442 1.00 85.62 177 LYS A N 1
ATOM 1360 C CA . LYS A 1 177 ? -51.203 -1.750 52.346 1.00 85.62 177 LYS A CA 1
ATOM 1361 C C . LYS A 1 177 ? -51.984 -0.700 51.546 1.00 85.62 177 LYS A C 1
ATOM 1363 O O . LYS A 1 177 ? -51.392 0.101 50.822 1.00 85.62 177 LYS A O 1
ATOM 1368 N N . CYS A 1 178 ? -53.310 -0.735 51.654 1.00 86.00 178 CYS A N 1
ATOM 1369 C CA . CYS A 1 178 ? -54.209 0.184 50.968 1.00 86.00 178 CYS A CA 1
ATOM 1370 C C . CYS A 1 178 ? -54.864 1.115 51.986 1.00 86.00 178 CYS A C 1
ATOM 1372 O O . CYS A 1 178 ? -55.765 0.704 52.713 1.00 86.00 178 CYS A O 1
ATOM 1374 N N . GLU A 1 179 ? -54.439 2.373 52.023 1.00 85.25 179 GLU A N 1
ATOM 1375 C CA . GLU A 1 179 ? -55.075 3.393 52.855 1.00 85.25 179 GLU A CA 1
ATOM 1376 C C . GLU A 1 179 ? -56.004 4.238 51.983 1.00 85.25 179 GLU A C 1
ATOM 1378 O O . GLU A 1 179 ? -55.624 4.743 50.923 1.00 85.25 179 GLU A O 1
ATOM 1383 N N . ARG A 1 180 ? -57.278 4.305 52.383 1.00 78.50 180 ARG A N 1
ATOM 1384 C CA . ARG A 1 180 ? -58.251 5.182 51.736 1.00 78.50 180 ARG A CA 1
ATOM 1385 C C . ARG A 1 180 ? -57.931 6.600 52.185 1.00 78.50 180 ARG A C 1
ATOM 1387 O O . ARG A 1 180 ? -57.918 6.853 53.389 1.00 78.50 180 ARG A O 1
ATOM 1394 N N . SER A 1 181 ? -57.700 7.504 51.241 1.00 77.44 181 SER A N 1
ATOM 1395 C CA . SER A 1 181 ? -57.500 8.906 51.577 1.00 77.44 181 SER A CA 1
ATOM 1396 C C . SER A 1 181 ? -58.765 9.426 52.273 1.00 77.44 181 SER A C 1
ATOM 1398 O O . SER A 1 181 ? -59.890 9.153 51.848 1.00 77.44 181 SER A O 1
ATOM 1400 N N . GLY A 1 182 ? -58.607 10.130 53.396 1.00 72.94 182 GLY A N 1
ATOM 1401 C CA . GLY A 1 182 ? -59.706 10.508 54.301 1.00 72.94 182 GLY A CA 1
ATOM 1402 C C . GLY A 1 182 ? -60.746 11.486 53.727 1.00 72.94 182 GLY A C 1
ATOM 1403 O O . GLY A 1 182 ? -61.594 11.992 54.459 1.00 72.94 182 GLY A O 1
ATOM 1404 N N . GLY A 1 183 ? -60.704 11.782 52.427 1.00 75.25 183 GLY A N 1
ATOM 1405 C CA . GLY A 1 183 ? -61.650 12.664 51.760 1.00 75.25 183 GLY A CA 1
ATOM 1406 C C . GLY A 1 183 ? -62.906 11.920 51.310 1.00 75.25 183 GLY A C 1
ATOM 1407 O O . GLY A 1 183 ? -62.840 11.031 50.466 1.00 75.25 183 GLY A O 1
ATOM 1408 N N . LYS A 1 184 ? -64.086 12.366 51.764 1.00 70.81 184 LYS A N 1
ATOM 1409 C CA . LYS A 1 184 ? -65.409 11.814 51.386 1.00 70.81 184 LYS A CA 1
ATOM 1410 C C . LYS A 1 184 ? -65.710 11.806 49.873 1.00 70.81 184 LYS A C 1
ATOM 1412 O O . LYS A 1 184 ? -66.718 11.247 49.464 1.00 70.81 184 LYS A O 1
ATOM 1417 N N . ARG A 1 185 ? -64.870 12.436 49.043 1.00 71.50 185 ARG A N 1
ATOM 1418 C CA . ARG A 1 185 ? -65.036 12.539 47.581 1.00 71.50 185 ARG A CA 1
ATOM 1419 C C . ARG A 1 185 ? -63.918 11.873 46.772 1.00 71.50 185 ARG A C 1
ATOM 1421 O O . ARG A 1 185 ? -63.948 11.941 45.549 1.00 71.50 185 ARG A O 1
ATOM 1428 N N . GLN A 1 186 ? -62.921 11.264 47.416 1.00 69.75 186 GLN A N 1
ATOM 1429 C CA . GLN A 1 186 ? -61.824 10.620 46.695 1.00 69.75 186 GLN A CA 1
ATOM 1430 C C . GLN A 1 186 ? -62.096 9.122 46.540 1.00 69.75 186 GLN A C 1
ATOM 1432 O O . GLN A 1 186 ? -62.249 8.383 47.511 1.00 69.75 186 GLN A O 1
ATOM 1437 N N . HIS A 1 187 ? -62.174 8.682 45.284 1.00 76.75 187 HIS A N 1
ATOM 1438 C CA . HIS A 1 187 ? -62.395 7.282 44.917 1.00 76.75 187 HIS A CA 1
ATOM 1439 C C . HIS A 1 187 ? -61.083 6.481 44.800 1.00 76.75 187 HIS A C 1
ATOM 1441 O O . HIS A 1 187 ? -61.120 5.283 44.531 1.00 76.75 187 HIS A O 1
ATOM 1447 N N . ALA A 1 188 ? -59.923 7.108 45.032 1.00 85.69 188 ALA A N 1
ATOM 1448 C CA . ALA A 1 188 ? -58.612 6.475 44.907 1.00 85.69 188 ALA A CA 1
ATOM 1449 C C . ALA A 1 188 ? -57.843 6.417 46.231 1.00 85.69 188 ALA A C 1
ATOM 1451 O O . ALA A 1 188 ? -57.934 7.328 47.045 1.00 85.69 188 ALA A O 1
ATOM 1452 N N . CYS A 1 189 ? -57.082 5.338 46.442 1.00 90.50 189 CYS A N 1
ATOM 1453 C CA . CYS A 1 189 ? -56.110 5.258 47.532 1.00 90.50 189 CYS A CA 1
ATOM 1454 C C . CYS A 1 189 ? -54.850 6.070 47.193 1.00 90.50 189 CYS A C 1
ATOM 1456 O O . CYS A 1 189 ? -54.554 6.308 46.016 1.00 90.50 189 CYS A O 1
ATOM 1458 N N . ASP A 1 190 ? -54.075 6.457 48.206 1.00 86.50 190 ASP A N 1
ATOM 1459 C CA . ASP A 1 190 ? -52.889 7.311 48.024 1.00 86.50 190 ASP A CA 1
ATOM 1460 C C . ASP A 1 190 ? -51.855 6.685 47.077 1.00 86.50 190 ASP A C 1
ATOM 1462 O O . ASP A 1 190 ? -51.246 7.362 46.245 1.00 86.50 190 ASP A O 1
ATOM 1466 N N . ARG A 1 191 ? -51.730 5.355 47.118 1.00 86.88 191 ARG A N 1
ATOM 1467 C CA . ARG A 1 191 ? -50.828 4.601 46.243 1.00 86.88 191 ARG A CA 1
ATOM 1468 C C . ARG A 1 191 ? -51.262 4.642 44.778 1.00 86.88 191 ARG A C 1
ATOM 1470 O O . ARG A 1 191 ? -50.440 4.939 43.913 1.00 86.88 191 ARG A O 1
ATOM 1477 N N . CYS A 1 192 ? -52.535 4.376 44.484 1.00 89.88 192 CYS A N 1
ATOM 1478 C CA . CYS A 1 192 ? -53.052 4.454 43.114 1.00 89.88 192 CYS A CA 1
ATOM 1479 C C . CYS A 1 192 ? -52.987 5.889 42.576 1.00 89.88 192 CYS A C 1
ATOM 1481 O O . CYS A 1 192 ? -52.612 6.090 41.421 1.00 89.88 192 CYS A O 1
ATOM 1483 N N . THR A 1 193 ? -53.245 6.886 43.428 1.00 87.62 193 THR A N 1
ATOM 1484 C CA . THR A 1 193 ? -53.094 8.308 43.088 1.00 87.62 193 THR A CA 1
ATOM 1485 C C . THR A 1 193 ? -51.650 8.645 42.697 1.00 87.62 193 THR A C 1
ATOM 1487 O O . THR A 1 193 ? -51.424 9.276 41.664 1.00 87.62 193 THR A O 1
ATOM 1490 N N . GLY A 1 194 ? -50.656 8.171 43.458 1.00 87.06 194 GLY A N 1
ATOM 1491 C CA . GLY A 1 194 ? -49.235 8.373 43.147 1.00 87.06 194 GLY A CA 1
ATOM 1492 C C . GLY A 1 194 ? -48.778 7.685 41.855 1.00 87.06 194 GLY A C 1
ATOM 1493 O O . GLY A 1 194 ? -47.943 8.224 41.124 1.00 87.06 194 GLY A O 1
ATOM 1494 N N . LEU A 1 195 ? -49.359 6.524 41.542 1.00 84.94 195 LEU A N 1
ATOM 1495 C CA . LEU A 1 195 ? -49.065 5.753 40.330 1.00 84.94 195 LEU A CA 1
ATOM 1496 C C . LEU A 1 195 ? -49.859 6.210 39.097 1.00 84.94 195 LEU A C 1
ATOM 1498 O O . LEU A 1 195 ? -49.560 5.755 37.996 1.00 84.94 195 LEU A O 1
ATOM 1502 N N . LYS A 1 196 ? -50.819 7.133 39.262 1.00 85.19 196 LYS A N 1
ATOM 1503 C CA . LYS A 1 196 ? -51.790 7.539 38.229 1.00 85.19 196 LYS A CA 1
ATOM 1504 C C . LYS A 1 196 ? -52.579 6.357 37.645 1.00 85.19 196 LYS A C 1
ATOM 1506 O O . LYS A 1 196 ? -52.997 6.393 36.489 1.00 85.19 196 LYS A O 1
ATOM 1511 N N . GLU A 1 197 ? -52.789 5.319 38.446 1.00 85.50 197 GLU A N 1
ATOM 1512 C CA . GLU A 1 197 ? -53.591 4.152 38.080 1.00 85.50 197 GLU A CA 1
ATOM 1513 C C . GLU A 1 197 ? -55.037 4.336 38.553 1.00 85.50 197 GLU A C 1
ATOM 1515 O O . GLU A 1 197 ? -55.299 4.955 39.588 1.00 85.50 197 GLU A O 1
ATOM 1520 N N . LYS A 1 198 ? -55.997 3.786 37.802 1.00 86.12 198 LYS A N 1
ATOM 1521 C CA . LYS A 1 198 ? -57.408 3.792 38.208 1.00 86.12 198 LYS A CA 1
ATOM 1522 C C . LYS A 1 198 ? -57.573 2.893 39.437 1.00 86.12 198 LYS A C 1
ATOM 1524 O O . LYS A 1 198 ? -57.207 1.724 39.405 1.00 86.12 198 LYS A O 1
ATOM 1529 N N . CYS A 1 199 ? -58.102 3.450 40.522 1.00 89.94 199 CYS A N 1
ATOM 1530 C CA . CYS A 1 199 ? -58.338 2.725 41.764 1.00 89.94 199 CYS A CA 1
ATOM 1531 C C . CYS A 1 199 ? -59.770 2.190 41.781 1.00 89.94 199 CYS A C 1
ATOM 1533 O O . CYS A 1 199 ? -60.713 2.963 41.934 1.00 89.94 199 CYS A O 1
ATOM 1535 N N . GLU A 1 200 ? -59.927 0.879 41.640 1.00 87.00 200 GLU A N 1
ATOM 1536 C CA . GLU A 1 200 ? -61.231 0.223 41.686 1.00 87.00 200 GLU A CA 1
ATOM 1537 C C . GLU A 1 200 ? -61.404 -0.448 43.050 1.00 87.00 200 GLU A C 1
ATOM 1539 O O . GLU A 1 200 ? -60.553 -1.226 43.495 1.00 87.00 200 GLU A O 1
ATOM 1544 N N . TRP A 1 201 ? -62.468 -0.084 43.759 1.00 82.62 201 TRP A N 1
ATOM 1545 C CA . TRP A 1 201 ? -62.824 -0.700 45.030 1.00 82.62 201 TRP A CA 1
ATOM 1546 C C . TRP A 1 201 ? -63.922 -1.704 44.746 1.00 82.62 201 TRP A C 1
ATOM 1548 O O . TRP A 1 201 ? -64.970 -1.320 44.235 1.00 82.62 201 TRP A O 1
ATOM 1558 N N . SER A 1 202 ? -63.688 -2.973 45.074 1.00 70.69 202 SER A N 1
ATOM 1559 C CA . SER A 1 202 ? -64.755 -3.962 45.037 1.00 70.69 202 SER A CA 1
ATOM 1560 C C . SER A 1 202 ? -65.837 -3.500 46.005 1.00 70.69 202 SER A C 1
ATOM 1562 O O . SER A 1 202 ? -65.588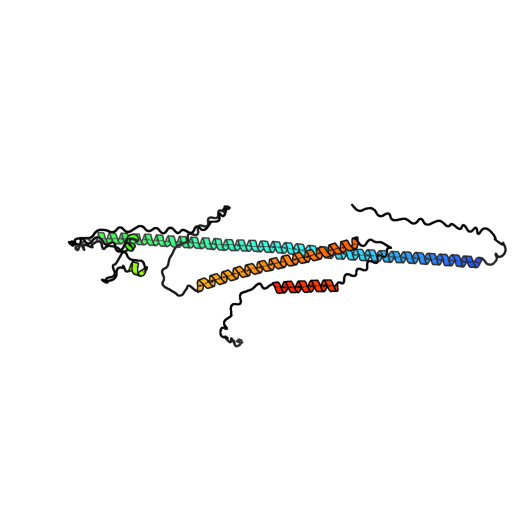 -3.410 47.210 1.00 70.69 202 SER A O 1
ATOM 1564 N N . GLU A 1 203 ? -67.013 -3.161 45.484 1.00 69.19 203 GLU A N 1
ATOM 1565 C CA . GLU A 1 203 ? -68.197 -2.926 46.300 1.00 69.19 203 GLU A CA 1
ATOM 1566 C C . GLU A 1 203 ? -68.568 -4.261 46.950 1.00 69.19 203 GLU A C 1
ATOM 1568 O O . GLU A 1 203 ? -69.324 -5.066 46.412 1.00 69.19 203 GLU A O 1
ATOM 1573 N N . VAL A 1 204 ? -67.956 -4.545 48.101 1.00 55.25 204 VAL A N 1
ATOM 1574 C CA . VAL A 1 204 ? -68.407 -5.607 48.994 1.00 55.25 204 VAL A CA 1
ATOM 1575 C C . VAL A 1 204 ? -69.807 -5.192 49.410 1.00 55.25 204 VAL A C 1
ATOM 1577 O O . VAL A 1 204 ? -69.965 -4.213 50.138 1.00 55.25 204 VAL A O 1
ATOM 1580 N N . GLY A 1 205 ? -70.794 -5.882 48.834 1.00 49.50 205 GLY A N 1
ATOM 1581 C CA . GLY A 1 205 ? -72.208 -5.549 48.893 1.00 49.50 205 GLY A CA 1
ATOM 1582 C C . GLY A 1 205 ? -72.622 -5.094 50.281 1.00 49.50 205 GLY A C 1
ATOM 1583 O O . GLY A 1 205 ? -72.755 -5.896 51.202 1.00 49.50 205 GLY A O 1
ATOM 1584 N N . GLY A 1 206 ? -72.840 -3.788 50.418 1.00 47.69 206 GLY A N 1
ATOM 1585 C CA . GLY A 1 206 ? -73.635 -3.278 51.513 1.00 47.69 206 GLY A CA 1
ATOM 1586 C C . GLY A 1 206 ? -75.023 -3.868 51.338 1.00 47.69 206 GLY A C 1
ATOM 1587 O O . GLY A 1 206 ? -75.688 -3.585 50.343 1.00 47.69 206 GLY A O 1
ATOM 1588 N N . THR A 1 207 ? -75.435 -4.716 52.276 1.00 45.44 207 THR A N 1
ATOM 1589 C CA . THR A 1 207 ? -76.786 -5.263 52.387 1.00 45.44 207 THR A CA 1
ATOM 1590 C C . THR A 1 207 ? -77.758 -4.115 52.667 1.00 45.44 207 THR A C 1
ATOM 1592 O O . THR A 1 207 ? -78.210 -3.897 53.787 1.00 45.44 207 THR A O 1
ATOM 1595 N N . GLY A 1 208 ? -78.033 -3.312 51.642 1.00 42.56 208 GLY A N 1
ATOM 1596 C CA . GLY A 1 208 ? -79.040 -2.272 51.653 1.00 42.56 208 GLY A CA 1
ATOM 1597 C C . GLY A 1 208 ? -80.403 -2.931 51.564 1.00 42.56 208 GLY A C 1
ATOM 1598 O O . GLY A 1 208 ? -80.872 -3.269 50.480 1.00 42.56 208 GLY A O 1
ATOM 1599 N N . VAL A 1 209 ? -81.043 -3.113 52.717 1.00 50.22 209 VAL A N 1
ATOM 1600 C CA . VAL A 1 209 ? -82.484 -3.351 52.820 1.00 50.22 209 VAL A CA 1
ATOM 1601 C C . VAL A 1 209 ? -83.190 -2.117 52.250 1.00 50.22 209 VAL A C 1
ATOM 1603 O O . VAL A 1 209 ? -83.451 -1.144 52.948 1.00 50.22 209 VAL A O 1
ATOM 1606 N N . GLY A 1 210 ? -83.453 -2.141 50.946 1.00 41.81 210 GLY A N 1
ATOM 1607 C CA . GLY A 1 210 ? -84.176 -1.107 50.220 1.00 41.81 210 GLY A CA 1
ATOM 1608 C C . GLY A 1 210 ? -85.251 -1.743 49.352 1.00 41.81 210 GLY A C 1
ATOM 1609 O O . GLY A 1 210 ? -84.983 -2.190 48.242 1.00 41.81 210 GLY A O 1
ATOM 1610 N N . LYS A 1 211 ? -86.485 -1.790 49.869 1.00 50.47 211 LYS A N 1
ATOM 1611 C CA . LYS A 1 211 ? -87.703 -2.095 49.104 1.00 50.47 211 LYS A CA 1
ATOM 1612 C C . LYS A 1 211 ? -87.822 -1.100 47.941 1.00 50.47 211 LYS A C 1
ATOM 1614 O O . LYS A 1 211 ? -88.235 0.034 48.151 1.00 50.47 211 LYS A O 1
ATOM 1619 N N . GLY A 1 212 ? -87.509 -1.533 46.725 1.00 43.59 212 GLY A N 1
ATOM 1620 C CA . GLY A 1 212 ? -87.691 -0.741 45.509 1.00 43.59 212 GLY A CA 1
ATOM 1621 C C . GLY A 1 212 ? -88.163 -1.622 44.360 1.00 43.59 212 GLY A C 1
ATOM 1622 O O . GLY A 1 212 ? -87.385 -2.369 43.782 1.00 43.59 212 GLY A O 1
ATOM 1623 N N . LYS A 1 213 ? -89.463 -1.561 44.066 1.00 54.38 213 LYS A N 1
ATOM 1624 C CA . LYS A 1 213 ? -90.124 -2.251 42.952 1.00 54.38 213 LYS A CA 1
ATOM 1625 C C . LYS A 1 213 ? -89.619 -1.718 41.604 1.00 54.38 213 LYS A C 1
ATOM 1627 O O . LYS A 1 213 ? -89.813 -0.545 41.314 1.00 54.38 213 LYS A O 1
ATOM 1632 N N . GLY A 1 214 ? -89.155 -2.637 40.758 1.00 50.34 214 GLY A N 1
ATOM 1633 C CA . GLY A 1 214 ? -89.368 -2.607 39.309 1.00 50.34 214 GLY A CA 1
ATOM 1634 C C . GLY A 1 214 ? -88.359 -1.823 38.471 1.00 50.34 214 GLY A C 1
ATOM 1635 O O . GLY A 1 214 ? -88.432 -0.605 38.388 1.00 50.34 214 GLY A O 1
ATOM 1636 N N . LYS A 1 215 ? -87.528 -2.537 37.711 1.00 52.09 215 LYS A N 1
ATOM 1637 C CA . LYS A 1 215 ? -87.682 -2.702 36.255 1.00 52.09 215 LYS A CA 1
ATOM 1638 C C . LYS A 1 215 ? -86.556 -3.584 35.703 1.00 52.09 215 LYS A C 1
ATOM 1640 O O . LYS A 1 215 ? -85.495 -3.724 36.295 1.00 52.09 215 LYS A O 1
ATOM 1645 N N . GLU A 1 216 ? -86.919 -4.238 34.618 1.00 50.69 216 GLU A N 1
ATOM 1646 C CA . GLU A 1 216 ? -86.330 -5.369 33.905 1.00 50.69 216 GLU A CA 1
ATOM 1647 C C . GLU A 1 216 ? -84.906 -5.124 33.349 1.00 50.69 216 GLU A C 1
ATOM 1649 O O . GLU A 1 216 ? -84.566 -3.978 33.053 1.00 50.69 216 GLU A O 1
ATOM 1654 N N . PRO A 1 217 ? -84.063 -6.169 33.197 1.00 53.84 217 PRO A N 1
ATOM 1655 C CA . PRO A 1 217 ? -82.681 -6.019 32.747 1.00 53.84 217 PRO A CA 1
ATOM 1656 C C . PRO A 1 217 ? -82.561 -6.018 31.214 1.00 53.84 217 PRO A C 1
ATOM 1658 O O . PRO A 1 217 ? -82.890 -7.001 30.548 1.00 53.84 217 PRO A O 1
ATOM 1661 N N . GLU A 1 218 ? -82.006 -4.941 30.657 1.00 54.69 218 GLU A N 1
ATOM 1662 C CA . GLU A 1 218 ? -81.616 -4.857 29.247 1.00 54.69 218 GLU A CA 1
ATOM 1663 C C . GLU A 1 218 ? -80.173 -5.366 29.061 1.00 54.69 218 GLU A C 1
ATOM 1665 O O . GLU A 1 218 ? -79.236 -4.957 29.750 1.00 54.69 218 GLU A O 1
ATOM 1670 N N . LYS A 1 219 ? -80.013 -6.327 28.148 1.00 53.66 219 LYS A N 1
ATOM 1671 C CA . LYS A 1 219 ? -78.765 -7.037 27.834 1.00 53.66 219 LYS A CA 1
ATOM 1672 C C . LYS A 1 219 ? -77.735 -6.096 27.187 1.00 53.66 219 LYS A C 1
ATOM 1674 O O . LYS A 1 219 ? -78.057 -5.499 26.162 1.00 53.66 219 LYS A O 1
ATOM 1679 N N . PRO A 1 220 ? -76.470 -6.050 27.639 1.00 53.53 220 PRO A N 1
ATOM 1680 C CA . PRO A 1 220 ? -75.416 -5.444 26.839 1.00 53.53 220 PRO A CA 1
ATOM 1681 C C . PRO A 1 220 ? -74.967 -6.399 25.723 1.00 53.53 220 PRO A C 1
ATOM 1683 O O . PRO A 1 220 ? -74.453 -7.494 25.954 1.00 53.53 220 PRO A O 1
ATOM 1686 N N . VAL A 1 221 ? -75.193 -5.942 24.494 1.00 45.16 221 VAL A N 1
ATOM 1687 C CA . VAL A 1 221 ? -74.727 -6.516 23.231 1.00 45.16 221 VAL A CA 1
ATOM 1688 C C . VAL A 1 221 ? -73.196 -6.522 23.196 1.00 45.16 221 VAL A C 1
ATOM 1690 O O . VAL A 1 221 ? -72.545 -5.489 23.342 1.00 45.16 221 VAL A O 1
ATOM 1693 N N . ILE A 1 222 ? -72.624 -7.703 22.967 1.00 47.19 222 ILE A N 1
ATOM 1694 C CA . ILE A 1 222 ? -71.201 -7.902 22.684 1.00 47.19 222 ILE A CA 1
ATOM 1695 C C . ILE A 1 222 ? -70.923 -7.331 21.289 1.00 47.19 222 ILE A C 1
ATOM 1697 O O . ILE A 1 222 ? -71.321 -7.924 20.288 1.00 47.19 222 ILE A O 1
ATOM 1701 N N . VAL A 1 223 ? -70.236 -6.188 21.212 1.00 39.41 223 VAL A N 1
ATOM 1702 C CA . VAL A 1 223 ? -69.716 -5.654 19.946 1.00 39.41 223 VAL A CA 1
ATOM 1703 C C . VAL A 1 223 ? -68.222 -5.956 19.850 1.00 39.41 223 VAL A C 1
ATOM 1705 O O . VAL A 1 223 ? -67.399 -5.458 20.614 1.00 39.41 223 VAL A O 1
ATOM 1708 N N . SER A 1 224 ? -67.910 -6.818 18.889 1.00 50.94 224 SER A N 1
ATOM 1709 C CA . SER A 1 224 ? -66.579 -7.177 18.407 1.00 50.94 224 SER A CA 1
ATOM 1710 C C . SER A 1 224 ? -65.887 -6.002 17.699 1.00 50.94 224 SER A C 1
ATOM 1712 O O . SER A 1 224 ? -66.527 -5.355 16.868 1.00 50.94 224 SER A O 1
ATOM 1714 N N . PRO A 1 225 ? -64.573 -5.777 17.894 1.00 53.00 225 PRO A N 1
ATOM 1715 C CA . PRO A 1 225 ? -63.751 -5.082 16.919 1.00 53.00 225 PRO A CA 1
ATOM 1716 C C . PRO A 1 225 ? -62.861 -6.089 16.175 1.00 53.00 225 PRO A C 1
ATOM 1718 O O . PRO A 1 225 ? -61.710 -6.343 16.535 1.00 53.00 225 PRO A O 1
ATOM 1721 N N . CYS A 1 226 ? -63.389 -6.648 15.086 1.00 50.19 226 CYS A N 1
ATOM 1722 C CA . CYS A 1 226 ? -62.579 -7.269 14.042 1.00 50.19 226 CYS A CA 1
ATOM 1723 C C . CYS A 1 226 ? -61.991 -6.171 13.144 1.00 50.19 226 CYS A C 1
ATOM 1725 O O . CYS A 1 226 ? -62.722 -5.486 12.435 1.00 50.19 226 CYS A O 1
ATOM 1727 N N . GLY A 1 227 ? -60.664 -6.023 13.142 1.00 39.53 227 GLY A N 1
ATOM 1728 C CA . GLY A 1 227 ? -59.980 -5.055 12.275 1.00 39.53 227 GLY A CA 1
ATOM 1729 C C . GLY A 1 227 ? -58.467 -5.244 12.171 1.00 39.53 227 GLY A C 1
ATOM 1730 O O . GLY A 1 227 ? -57.727 -4.270 12.069 1.00 39.53 227 GLY A O 1
ATOM 1731 N N . GLY A 1 228 ? -57.978 -6.486 12.233 1.00 37.03 228 GLY A N 1
ATOM 1732 C CA . GLY A 1 228 ? -56.554 -6.807 12.107 1.00 37.03 228 GLY A CA 1
ATOM 1733 C C . GLY A 1 228 ? -56.064 -6.728 10.659 1.00 37.03 228 GLY A C 1
ATOM 1734 O O . GLY A 1 228 ? -56.235 -7.665 9.879 1.00 37.03 228 GLY A O 1
ATOM 1735 N N . LYS A 1 229 ? -55.414 -5.617 10.302 1.00 51.25 229 LYS A N 1
ATOM 1736 C CA . LYS A 1 229 ? -54.728 -5.417 9.017 1.00 51.25 229 LYS A CA 1
ATOM 1737 C C . LYS A 1 229 ? -53.476 -6.308 8.967 1.00 51.25 229 LYS A C 1
ATOM 1739 O O . LYS A 1 229 ? -52.453 -6.000 9.574 1.00 51.25 229 LYS A O 1
ATOM 1744 N N . LYS A 1 230 ? -53.566 -7.433 8.248 1.00 49.84 230 LYS A N 1
ATOM 1745 C CA . LYS A 1 230 ? -52.452 -8.360 7.980 1.00 49.84 230 LYS A CA 1
ATOM 1746 C C . LYS A 1 230 ? -51.302 -7.624 7.276 1.00 49.84 230 LYS A C 1
ATOM 1748 O O . LYS A 1 230 ? -51.409 -7.300 6.095 1.00 49.84 230 LYS A O 1
ATOM 1753 N N . ARG A 1 231 ? -50.180 -7.403 7.968 1.00 46.97 231 ARG A N 1
ATOM 1754 C CA . ARG A 1 231 ? -48.890 -7.107 7.326 1.00 46.97 231 ARG A CA 1
ATOM 1755 C C . ARG A 1 231 ? -48.153 -8.421 7.067 1.00 46.97 231 ARG A C 1
ATOM 1757 O O . ARG A 1 231 ? -47.945 -9.214 7.981 1.00 46.97 231 ARG A O 1
ATOM 1764 N N . LYS A 1 232 ? -47.800 -8.646 5.797 1.00 53.66 232 LYS A N 1
ATOM 1765 C CA . LYS A 1 232 ? -46.973 -9.760 5.315 1.00 53.66 232 LYS A CA 1
ATOM 1766 C C . LYS A 1 232 ? -45.659 -9.803 6.101 1.00 53.66 232 LYS A C 1
ATOM 1768 O O . LYS A 1 232 ? -44.856 -8.880 6.016 1.00 53.66 232 LYS A O 1
ATOM 1773 N N . ARG A 1 233 ? -45.445 -10.888 6.845 1.00 42.88 233 ARG A N 1
ATOM 1774 C CA . ARG A 1 233 ? -44.163 -11.234 7.465 1.00 42.88 233 ARG A CA 1
ATOM 1775 C C . ARG A 1 233 ? -43.323 -11.919 6.386 1.00 42.88 233 ARG A C 1
ATOM 1777 O O . ARG A 1 233 ? -43.648 -13.029 5.973 1.00 42.88 233 ARG A O 1
ATOM 1784 N N . MET A 1 234 ? -42.301 -11.236 5.872 1.00 41.94 234 MET A N 1
ATOM 1785 C CA . MET A 1 234 ? -41.291 -11.879 5.031 1.00 41.94 234 MET A CA 1
ATOM 1786 C C . MET A 1 234 ? -40.517 -12.877 5.894 1.00 41.94 234 MET A C 1
ATOM 1788 O O . MET A 1 234 ? -39.982 -12.535 6.948 1.00 41.94 234 MET A O 1
ATOM 1792 N N . LYS A 1 235 ? -40.529 -14.131 5.450 1.00 52.91 235 LYS A N 1
ATOM 1793 C CA . LYS A 1 235 ? -39.803 -15.261 6.021 1.00 52.91 235 LYS A CA 1
ATOM 1794 C C . LYS A 1 235 ? -38.319 -15.075 5.690 1.00 52.91 235 LYS A C 1
ATOM 1796 O O . LYS A 1 235 ? -37.916 -15.346 4.565 1.00 52.91 235 LYS A O 1
ATOM 1801 N N . LYS A 1 236 ? -37.526 -14.575 6.643 1.00 47.31 236 LYS A N 1
ATOM 1802 C CA . LYS A 1 236 ? -36.064 -14.698 6.595 1.00 47.31 236 LYS A CA 1
ATOM 1803 C C . LYS A 1 236 ? -35.688 -16.074 7.135 1.00 47.31 236 LYS A C 1
ATOM 1805 O O . LYS A 1 236 ? -36.092 -16.453 8.231 1.00 47.31 236 LYS A O 1
ATOM 1810 N N . VAL A 1 237 ? -34.989 -16.818 6.290 1.00 38.34 237 VAL A N 1
ATOM 1811 C CA . VAL A 1 237 ? -34.314 -18.076 6.593 1.00 38.34 237 VAL A CA 1
ATOM 1812 C C . VAL A 1 237 ? -33.191 -17.765 7.579 1.00 38.34 237 VAL A C 1
ATOM 1814 O O . VAL A 1 237 ? -32.381 -16.877 7.324 1.00 38.34 237 VAL A O 1
ATOM 1817 N N . ALA A 1 238 ? -33.207 -18.452 8.717 1.00 36.00 238 ALA A N 1
ATOM 1818 C CA . ALA A 1 238 ? -32.156 -18.411 9.718 1.00 36.00 238 ALA A CA 1
ATOM 1819 C C . ALA A 1 238 ? -31.014 -19.329 9.265 1.00 36.00 238 ALA A C 1
ATOM 1821 O O . ALA A 1 238 ? -31.212 -20.539 9.146 1.00 36.00 238 ALA A O 1
ATOM 1822 N N . ALA A 1 239 ? -29.846 -18.747 9.000 1.00 46.50 239 ALA A N 1
ATOM 1823 C CA . ALA A 1 239 ? -28.588 -19.437 9.236 1.00 46.50 239 ALA A CA 1
ATOM 1824 C C . ALA A 1 239 ? -28.357 -19.389 10.750 1.00 46.50 239 ALA A C 1
ATOM 1826 O O . ALA A 1 239 ? -28.563 -18.345 11.371 1.00 46.50 239 ALA A O 1
ATOM 1827 N N . LYS A 1 240 ? -28.066 -20.548 11.332 1.00 50.00 240 LYS A N 1
ATOM 1828 C CA . LYS A 1 240 ? -27.693 -20.673 12.733 1.00 50.00 240 LYS A CA 1
ATOM 1829 C C . LYS A 1 240 ? -26.288 -20.110 12.890 1.00 50.00 240 LYS A C 1
ATOM 1831 O O . LYS A 1 240 ? -25.392 -20.637 12.245 1.00 50.00 240 LYS A O 1
ATOM 1836 N N . ASP A 1 241 ? -26.146 -19.107 13.738 1.00 43.44 241 ASP A N 1
ATOM 1837 C CA . ASP A 1 241 ? -24.936 -18.917 14.522 1.00 43.44 241 ASP A CA 1
ATOM 1838 C C . ASP A 1 241 ? -25.398 -18.803 15.973 1.00 43.44 241 ASP A C 1
ATOM 1840 O O . ASP A 1 241 ? -26.207 -17.939 16.325 1.00 43.44 241 ASP A O 1
ATOM 1844 N N . ASP A 1 242 ? -24.991 -19.812 16.736 1.00 57.34 242 ASP A N 1
ATOM 1845 C CA . ASP A 1 242 ? -25.033 -19.866 18.186 1.00 57.34 242 ASP A CA 1
ATOM 1846 C C . ASP A 1 242 ? -23.987 -18.874 18.706 1.00 57.34 242 ASP A C 1
ATOM 1848 O O . ASP A 1 242 ? -22.802 -19.084 18.481 1.00 57.34 242 ASP A O 1
ATOM 1852 N N . ASP A 1 243 ? -24.430 -17.822 19.390 1.00 46.38 243 ASP A N 1
ATOM 1853 C CA . ASP A 1 243 ? -23.656 -17.171 20.448 1.00 46.38 243 ASP A CA 1
ATOM 1854 C C . ASP A 1 243 ? -24.656 -16.620 21.474 1.00 46.38 243 ASP A C 1
ATOM 1856 O O . ASP A 1 243 ? -25.327 -15.600 21.281 1.00 46.38 243 ASP A O 1
ATOM 1860 N N . ASP A 1 244 ? -24.812 -17.409 22.535 1.00 51.75 244 ASP A N 1
ATOM 1861 C CA . ASP A 1 244 ? -25.490 -17.075 23.781 1.00 51.75 244 ASP A CA 1
ATOM 1862 C C . ASP A 1 244 ? -24.626 -16.065 24.551 1.00 51.75 244 ASP A C 1
ATOM 1864 O O . ASP A 1 244 ? -23.663 -16.443 25.215 1.00 51.75 244 ASP A O 1
ATOM 1868 N N . ASP A 1 245 ? -25.000 -14.785 24.503 1.00 46.94 245 ASP A N 1
ATOM 1869 C CA . ASP A 1 245 ? -24.659 -13.823 25.552 1.00 46.94 245 ASP A CA 1
ATOM 1870 C C . ASP A 1 245 ? -25.950 -13.354 26.228 1.00 46.94 245 ASP A C 1
ATOM 1872 O O . ASP A 1 245 ? -26.673 -12.448 25.795 1.00 46.94 245 ASP A O 1
ATOM 1876 N N . GLU A 1 246 ? -26.234 -14.046 27.323 1.00 47.16 246 GLU A N 1
ATOM 1877 C CA . GLU A 1 246 ? -27.279 -13.799 28.300 1.00 47.16 246 GLU A CA 1
ATOM 1878 C C . GLU A 1 246 ? -26.970 -12.494 29.062 1.00 47.16 246 GLU A C 1
ATOM 1880 O O . GLU A 1 246 ? -26.472 -12.483 30.186 1.00 47.16 246 GLU A O 1
ATOM 1885 N N . ILE A 1 247 ? -27.246 -11.344 28.441 1.00 45.91 247 ILE A N 1
ATOM 1886 C CA . ILE A 1 247 ? -27.287 -10.055 29.145 1.00 45.91 247 ILE A CA 1
ATOM 1887 C C . ILE A 1 247 ? -28.608 -9.970 29.912 1.00 45.91 247 ILE A C 1
ATOM 1889 O O . ILE A 1 247 ? -29.636 -9.519 29.403 1.00 45.91 247 ILE A O 1
ATOM 1893 N N . GLU A 1 248 ? -28.562 -10.440 31.156 1.00 42.00 248 GLU A N 1
ATOM 1894 C CA . GLU A 1 248 ? -29.609 -10.282 32.160 1.00 42.00 248 GLU A CA 1
ATOM 1895 C C . GLU A 1 248 ? -29.834 -8.777 32.422 1.00 42.00 248 GLU A C 1
ATOM 1897 O O . GLU A 1 248 ? -29.132 -8.109 33.185 1.00 42.00 248 GLU A O 1
ATOM 1902 N N . GLU A 1 249 ? -30.801 -8.203 31.707 1.00 41.53 249 GLU A N 1
ATOM 1903 C CA . GLU A 1 249 ? -31.210 -6.809 31.828 1.00 41.53 249 GLU A CA 1
ATOM 1904 C C . GLU A 1 249 ? -31.905 -6.609 33.188 1.00 41.53 249 GLU A C 1
ATOM 1906 O O . GLU A 1 249 ? -33.107 -6.833 33.359 1.00 41.53 249 GLU A O 1
ATOM 1911 N N . VAL A 1 250 ? -31.126 -6.204 34.196 1.00 39.34 250 VAL A N 1
ATOM 1912 C CA . VAL A 1 250 ? -31.617 -5.833 35.529 1.00 39.34 250 VAL A CA 1
ATOM 1913 C C . VAL A 1 250 ? -32.547 -4.622 35.408 1.00 39.34 250 VAL A C 1
ATOM 1915 O O . VAL A 1 250 ? -32.135 -3.461 35.370 1.00 39.34 250 VAL A O 1
ATOM 1918 N N . ALA A 1 251 ? -33.848 -4.908 35.376 1.00 48.62 251 ALA A N 1
ATOM 1919 C CA . ALA A 1 251 ? -34.934 -3.941 35.396 1.00 48.62 251 ALA A CA 1
ATOM 1920 C C . ALA A 1 251 ? -35.047 -3.243 36.768 1.00 48.62 251 ALA A C 1
ATOM 1922 O O . ALA A 1 251 ? -35.924 -3.535 37.581 1.00 48.62 251 ALA A O 1
ATOM 1923 N N . GLY A 1 252 ? -34.164 -2.275 37.021 1.00 43.78 252 GLY A N 1
ATOM 1924 C CA . GLY A 1 252 ? -34.225 -1.355 38.159 1.00 43.78 252 GLY A CA 1
ATOM 1925 C C . GLY A 1 252 ? -34.854 -0.010 37.786 1.00 43.78 252 GLY A C 1
ATOM 1926 O O . GLY A 1 252 ? -34.153 0.981 37.602 1.00 43.78 252 GLY A O 1
ATOM 1927 N N . LEU A 1 253 ? -36.186 0.043 37.684 1.00 43.84 253 LEU A N 1
ATOM 1928 C CA . LEU A 1 253 ? -36.951 1.276 37.449 1.00 43.84 253 LEU A CA 1
ATOM 1929 C C . LEU A 1 253 ? -36.890 2.213 38.675 1.00 43.84 253 LEU A C 1
ATOM 1931 O O . LEU A 1 253 ? -37.677 2.090 39.617 1.00 43.84 253 LEU A O 1
ATOM 1935 N N . SER A 1 254 ? -36.004 3.207 38.647 1.00 41.91 254 SER A N 1
ATOM 1936 C CA . SER A 1 254 ? -36.017 4.327 39.591 1.00 41.91 254 SER A CA 1
ATOM 1937 C C . SER A 1 254 ? -37.047 5.378 39.146 1.00 41.91 254 SER A C 1
ATOM 1939 O O . SER A 1 254 ? -36.843 6.174 38.231 1.00 41.91 254 SER A O 1
ATOM 1941 N N . LYS A 1 255 ? -38.216 5.387 39.800 1.00 48.03 255 LYS A N 1
ATOM 1942 C CA . LYS A 1 255 ? -39.246 6.429 39.635 1.00 48.03 255 LYS A CA 1
ATOM 1943 C C . LYS A 1 255 ? -38.826 7.715 40.357 1.00 48.03 255 LYS A C 1
ATOM 1945 O O . LYS A 1 255 ? -39.342 8.034 41.423 1.00 48.03 255 LYS A O 1
ATOM 1950 N N . GLY A 1 256 ? -37.908 8.468 39.757 1.00 43.69 256 GLY A N 1
ATOM 1951 C CA . GLY A 1 256 ? -37.584 9.839 40.150 1.00 43.69 256 GLY A CA 1
ATOM 1952 C C . GLY A 1 256 ? -38.250 10.848 39.215 1.00 43.69 256 GLY A C 1
ATOM 1953 O O . GLY A 1 256 ? -37.915 10.924 38.037 1.00 43.69 256 GLY A O 1
ATOM 1954 N N . LYS A 1 257 ? -39.197 11.647 39.722 1.00 53.78 257 LYS A N 1
ATOM 1955 C CA . LYS A 1 257 ? -39.709 12.839 39.024 1.00 53.78 257 LYS A CA 1
ATOM 1956 C C . LYS A 1 257 ? -38.584 13.880 38.931 1.00 53.78 257 LYS A C 1
ATOM 1958 O O . LYS A 1 257 ? -38.436 14.702 39.825 1.00 53.78 257 LYS A O 1
ATOM 1963 N N . GLY A 1 258 ? -37.824 13.859 37.841 1.00 46.94 258 GLY A N 1
ATOM 1964 C CA . GLY A 1 258 ? -36.880 14.912 37.467 1.00 46.94 258 GLY A CA 1
ATOM 1965 C C . GLY A 1 258 ? -36.944 15.120 35.960 1.00 46.94 258 GLY A C 1
ATOM 1966 O O . GLY A 1 258 ? -36.417 14.319 35.198 1.00 46.94 258 GLY A O 1
ATOM 1967 N N . LYS A 1 259 ? -37.649 16.161 35.514 1.00 55.22 259 LYS A N 1
ATOM 1968 C CA . LYS A 1 259 ? -38.004 16.397 34.103 1.00 55.22 259 LYS A CA 1
ATOM 1969 C C . LYS A 1 259 ? -36.870 16.993 33.249 1.00 55.22 259 LYS A C 1
ATOM 1971 O O . LYS A 1 259 ? -37.147 17.532 32.186 1.00 55.22 259 LYS A O 1
ATOM 1976 N N . GLU A 1 260 ? -35.614 16.894 33.680 1.00 53.47 260 GLU A N 1
ATOM 1977 C CA . GLU A 1 260 ? -34.556 17.787 33.178 1.00 53.47 260 GLU A CA 1
ATOM 1978 C C . GLU A 1 260 ? -33.290 17.089 32.649 1.00 53.47 260 GLU A C 1
ATOM 1980 O O . GLU A 1 260 ? -32.347 17.758 32.253 1.00 53.47 260 GLU A O 1
ATOM 1985 N N . ARG A 1 261 ? -33.241 15.749 32.572 1.00 52.34 261 ARG A N 1
ATOM 1986 C CA . ARG A 1 261 ? -32.017 15.027 32.141 1.00 52.34 261 ARG A CA 1
ATOM 1987 C C . ARG A 1 261 ? -32.122 14.232 30.833 1.00 52.34 261 ARG A C 1
ATOM 1989 O O . ARG A 1 261 ? -31.243 13.435 30.537 1.00 52.34 261 ARG A O 1
ATOM 1996 N N . ASP A 1 262 ? -33.156 14.452 30.023 1.00 57.56 262 ASP A N 1
ATOM 1997 C CA . ASP A 1 262 ? -33.387 13.656 28.798 1.00 57.56 262 ASP A CA 1
ATOM 1998 C C . ASP A 1 262 ? -32.645 14.190 27.546 1.00 57.56 262 ASP A C 1
ATOM 2000 O O . ASP A 1 262 ? -32.642 13.565 26.484 1.00 57.56 262 ASP A O 1
ATOM 2004 N N . TRP A 1 263 ? -31.998 15.358 27.644 1.00 61.38 263 TRP A N 1
ATOM 2005 C CA . TRP A 1 263 ? -31.310 15.997 26.511 1.00 61.38 263 TRP A CA 1
ATOM 2006 C C . TRP A 1 263 ? -29.865 15.516 26.330 1.00 61.38 263 TRP A C 1
ATOM 2008 O O . TRP A 1 263 ? -29.407 15.360 25.197 1.00 61.38 263 TRP A O 1
ATOM 2018 N N . THR A 1 264 ? -29.163 15.209 27.421 1.00 68.25 264 THR A N 1
ATOM 2019 C CA . THR A 1 264 ? -27.759 14.768 27.386 1.00 68.25 264 THR A CA 1
ATOM 2020 C C . THR A 1 264 ? -27.604 13.383 26.759 1.00 68.25 264 THR A C 1
ATOM 2022 O O . THR A 1 264 ? -26.692 13.162 25.964 1.00 68.25 264 THR A O 1
ATOM 2025 N N . PHE A 1 265 ? -28.546 12.470 27.016 1.00 72.50 265 PHE A N 1
ATOM 2026 C CA . PHE A 1 265 ? -28.513 11.117 26.452 1.00 72.50 265 PHE A CA 1
ATOM 2027 C C . PHE A 1 265 ? -28.725 11.098 24.928 1.00 72.50 265 PHE A C 1
ATOM 2029 O O . PHE A 1 265 ? -28.088 10.329 24.205 1.00 72.50 265 PHE A O 1
ATOM 2036 N N . LYS A 1 266 ? -29.585 11.985 24.408 1.00 78.38 266 LYS A N 1
ATOM 2037 C CA . LYS A 1 266 ? -29.817 12.117 22.960 1.00 78.38 266 LYS A CA 1
ATOM 2038 C C . LYS A 1 266 ? -28.608 12.705 22.238 1.00 78.38 266 LYS A C 1
ATOM 2040 O O . LYS A 1 266 ? -28.288 12.238 21.149 1.00 78.38 266 LYS A O 1
ATOM 2045 N N . HIS A 1 267 ? -27.922 13.671 22.851 1.00 76.75 267 HIS A N 1
ATOM 2046 C CA . HIS A 1 267 ? -26.712 14.264 22.280 1.00 76.75 267 HIS A CA 1
ATOM 2047 C C . HIS A 1 267 ? -25.585 13.234 22.156 1.00 76.75 267 HIS A C 1
ATOM 2049 O O . HIS A 1 267 ? -24.988 13.111 21.092 1.00 76.75 267 HIS A O 1
ATOM 2055 N N . TYR A 1 268 ? -25.365 12.421 23.194 1.00 82.19 268 TYR A N 1
ATOM 2056 C CA . TYR A 1 268 ? -24.339 11.377 23.170 1.00 82.19 268 TYR A CA 1
ATOM 2057 C C . TYR A 1 268 ? -24.590 10.333 22.070 1.00 82.19 268 TYR A C 1
ATOM 2059 O O . TYR A 1 268 ? -23.682 9.992 21.315 1.00 82.19 268 TYR A O 1
ATOM 2067 N N . ARG A 1 269 ? -25.845 9.889 21.887 1.00 86.19 269 ARG A N 1
ATOM 2068 C CA . ARG A 1 269 ? -26.209 8.997 20.766 1.00 86.19 269 ARG A CA 1
ATOM 2069 C C . ARG A 1 269 ? -25.923 9.611 19.396 1.00 86.19 269 ARG A C 1
ATOM 2071 O O . ARG A 1 269 ? -25.526 8.889 18.485 1.00 86.19 269 ARG A O 1
ATOM 2078 N N . LEU A 1 270 ? -26.138 10.916 19.246 1.00 91.19 270 LEU A N 1
ATOM 2079 C CA . LEU A 1 270 ? -25.879 11.637 18.001 1.00 91.19 270 LEU A CA 1
ATOM 2080 C C . LEU A 1 270 ? -24.378 11.747 17.718 1.00 91.19 270 LEU A C 1
ATOM 2082 O O . LEU A 1 270 ? -23.962 11.472 16.598 1.00 91.19 270 LEU A O 1
ATOM 2086 N N . VAL A 1 271 ? -23.570 12.052 18.737 1.00 90.12 271 VAL A N 1
ATOM 2087 C CA . VAL A 1 271 ? -22.103 12.103 18.626 1.00 90.12 271 VAL A CA 1
ATOM 2088 C C . VAL A 1 271 ? -21.545 10.746 18.194 1.00 90.12 271 VAL A C 1
ATOM 2090 O O . VAL A 1 271 ? -20.830 10.673 17.198 1.00 90.12 271 VAL A O 1
ATOM 2093 N N . VAL A 1 272 ? -21.964 9.658 18.848 1.00 91.62 272 VAL A N 1
ATOM 2094 C CA . VAL A 1 272 ? -21.530 8.295 18.489 1.00 91.62 272 VAL A CA 1
ATOM 2095 C C . VAL A 1 272 ? -21.954 7.920 17.062 1.00 91.62 272 VAL A C 1
ATOM 2097 O O . VAL A 1 272 ? -21.205 7.266 16.336 1.00 91.62 272 VAL A O 1
ATOM 2100 N N . ALA A 1 273 ? -23.148 8.329 16.624 1.00 90.06 273 ALA A N 1
ATOM 2101 C CA . ALA A 1 273 ? -23.604 8.073 15.259 1.00 90.06 273 ALA A CA 1
ATOM 2102 C C . ALA A 1 273 ? -22.778 8.844 14.213 1.00 90.06 273 ALA A C 1
ATOM 2104 O O . ALA A 1 273 ? -22.410 8.273 13.186 1.00 90.06 273 ALA A O 1
ATOM 2105 N N . VAL A 1 274 ? -22.450 10.112 14.479 1.00 90.50 274 VAL A N 1
ATOM 2106 C CA . VAL A 1 274 ? -21.609 10.943 13.600 1.00 90.50 274 VAL A CA 1
ATOM 2107 C C . VAL A 1 274 ? -20.182 10.397 13.526 1.00 90.50 274 VAL A C 1
ATOM 2109 O O . VAL A 1 274 ? -19.602 10.336 12.442 1.00 90.50 274 VAL A O 1
ATOM 2112 N N . GLU A 1 275 ? -19.628 9.924 14.640 1.00 92.12 275 GLU A N 1
ATOM 2113 C CA . GLU A 1 275 ? -18.305 9.295 14.673 1.00 92.12 275 GLU A CA 1
ATOM 2114 C C . GLU A 1 275 ? -18.260 7.998 13.843 1.00 92.12 275 GLU A C 1
ATOM 2116 O O . GLU A 1 275 ? -17.349 7.783 13.040 1.00 92.12 275 GLU A O 1
ATOM 2121 N N . LYS A 1 276 ? -19.297 7.157 13.938 1.00 90.75 276 LYS A N 1
ATOM 2122 C CA . LYS A 1 276 ? -19.413 5.957 13.092 1.00 90.75 276 LYS A CA 1
ATOM 2123 C C . LYS A 1 276 ? -19.551 6.301 11.608 1.00 90.75 276 LYS A C 1
ATOM 2125 O O . LYS A 1 276 ? -18.915 5.654 10.776 1.00 90.75 276 LYS A O 1
ATOM 2130 N N . LEU A 1 277 ? -20.337 7.325 11.269 1.00 89.06 277 LEU A N 1
ATOM 2131 C CA . LEU A 1 277 ? -20.492 7.788 9.885 1.00 89.06 277 LEU A CA 1
ATOM 2132 C C . LEU A 1 277 ? -19.179 8.335 9.321 1.00 89.06 277 LEU A C 1
ATOM 2134 O O . LEU A 1 277 ? -18.781 7.955 8.225 1.00 89.06 277 LEU A O 1
ATOM 2138 N N . THR A 1 278 ? -18.470 9.170 10.077 1.00 90.06 278 THR A N 1
ATOM 2139 C CA . THR A 1 278 ? -17.168 9.712 9.658 1.00 90.06 278 THR A CA 1
ATOM 2140 C C . THR A 1 278 ? -16.115 8.620 9.487 1.00 90.06 278 THR A C 1
ATOM 2142 O O . THR A 1 278 ? -15.360 8.660 8.514 1.00 90.06 278 THR A O 1
ATOM 2145 N N . LYS A 1 279 ? -16.096 7.592 10.348 1.00 90.88 279 LYS A N 1
ATOM 2146 C CA . LYS A 1 279 ? -15.243 6.408 10.153 1.00 90.88 279 LYS A CA 1
ATOM 2147 C C . LYS A 1 279 ? -15.596 5.662 8.860 1.00 90.88 279 LYS A C 1
ATOM 2149 O O . LYS A 1 279 ? -14.695 5.312 8.103 1.00 90.88 279 LYS A O 1
ATOM 2154 N N . GLY A 1 280 ? -16.888 5.491 8.569 1.00 90.38 280 GLY A N 1
ATOM 2155 C CA . GLY A 1 280 ? -17.367 4.901 7.314 1.00 90.38 280 GLY A CA 1
ATOM 2156 C C . GLY A 1 280 ? -16.944 5.696 6.074 1.00 90.38 280 GLY A C 1
ATOM 2157 O O . GLY A 1 280 ? -16.425 5.117 5.122 1.00 90.38 280 GLY A O 1
ATOM 2158 N N . VAL A 1 281 ? -17.077 7.027 6.109 1.00 87.19 281 VAL A N 1
ATOM 2159 C CA . VAL A 1 281 ? -16.644 7.913 5.015 1.00 87.19 281 VAL A CA 1
ATOM 2160 C C . VAL A 1 281 ? -15.139 7.797 4.777 1.00 87.19 281 VAL A C 1
ATOM 2162 O O . VAL A 1 281 ? -14.729 7.640 3.634 1.00 87.19 281 VAL A O 1
ATOM 2165 N N . ARG A 1 282 ? -14.312 7.775 5.832 1.00 86.50 282 ARG A N 1
ATOM 2166 C CA . ARG A 1 282 ? -12.853 7.597 5.690 1.00 86.50 282 ARG A CA 1
ATOM 2167 C C . ARG A 1 282 ? -12.488 6.279 5.001 1.00 86.50 282 ARG A C 1
ATOM 2169 O O . ARG A 1 282 ? -11.613 6.275 4.139 1.00 86.50 282 ARG A O 1
ATOM 2176 N N . ILE A 1 283 ? -13.164 5.181 5.352 1.00 89.06 283 ILE A N 1
ATOM 2177 C CA . ILE A 1 283 ? -12.950 3.872 4.711 1.00 89.06 283 ILE A CA 1
ATOM 2178 C C . ILE A 1 283 ? -13.338 3.941 3.231 1.00 89.06 283 ILE A C 1
ATOM 2180 O O . ILE A 1 283 ? -12.559 3.533 2.375 1.00 89.06 283 ILE A O 1
ATOM 2184 N N . MET A 1 284 ? -14.500 4.515 2.915 1.00 90.38 284 MET A N 1
ATOM 2185 C CA . MET A 1 284 ? -14.968 4.667 1.537 1.00 90.38 284 MET A CA 1
ATOM 2186 C C . MET A 1 284 ? -14.020 5.533 0.693 1.00 90.38 284 MET A C 1
ATOM 2188 O O . MET A 1 284 ? -13.703 5.166 -0.435 1.00 90.38 284 MET A O 1
ATOM 2192 N N . THR A 1 285 ? -13.499 6.634 1.243 1.00 88.25 285 THR A N 1
ATOM 2193 C CA . THR A 1 285 ? -12.493 7.472 0.572 1.00 88.25 285 THR A CA 1
ATOM 21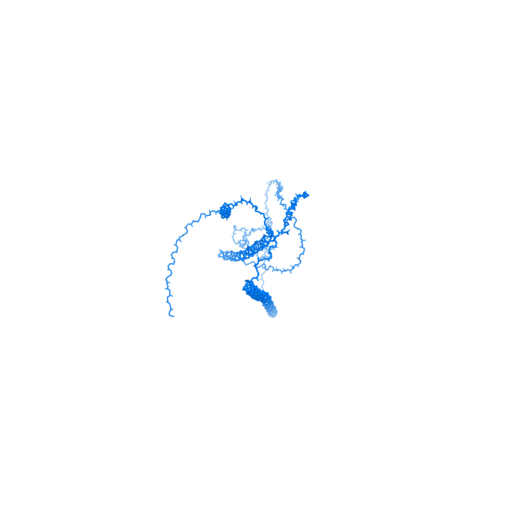94 C C . THR A 1 285 ? -11.194 6.707 0.311 1.00 88.25 285 THR A C 1
ATOM 2196 O O . THR A 1 285 ? -10.628 6.824 -0.775 1.00 88.25 285 THR A O 1
ATOM 2199 N N . ALA A 1 286 ? -10.726 5.897 1.267 1.00 85.00 286 ALA A N 1
ATOM 2200 C CA . ALA A 1 286 ? -9.532 5.072 1.085 1.00 85.00 286 ALA A CA 1
ATOM 2201 C C . ALA A 1 286 ? -9.725 4.010 -0.013 1.00 85.00 286 ALA A C 1
ATOM 2203 O O . ALA A 1 286 ? -8.851 3.847 -0.865 1.00 85.00 286 ALA A O 1
ATOM 2204 N N . VAL A 1 287 ? -10.889 3.349 -0.043 1.00 86.31 287 VAL A N 1
ATOM 2205 C CA . VAL A 1 287 ? -11.254 2.397 -1.105 1.00 86.31 287 VAL A CA 1
ATOM 2206 C C . VAL A 1 287 ? -11.300 3.096 -2.461 1.00 86.31 287 VAL A C 1
ATOM 2208 O O . VAL A 1 287 ? -10.693 2.614 -3.412 1.00 86.31 287 VAL A O 1
ATOM 2211 N N . HIS A 1 288 ? -11.943 4.262 -2.554 1.00 86.12 288 HIS A N 1
ATOM 2212 C CA . HIS A 1 288 ? -12.032 5.012 -3.806 1.00 86.12 288 HIS A CA 1
ATOM 2213 C C . HIS A 1 288 ? -10.651 5.430 -4.330 1.00 86.12 288 HIS A C 1
ATOM 2215 O O . HIS A 1 288 ? -10.366 5.274 -5.514 1.00 86.12 288 HIS A O 1
ATOM 2221 N N . LYS A 1 289 ? -9.752 5.876 -3.440 1.00 87.69 289 LYS A N 1
ATOM 2222 C CA . LYS A 1 289 ? -8.364 6.201 -3.797 1.00 87.69 289 LYS A CA 1
ATOM 2223 C C . LYS A 1 289 ? -7.604 4.978 -4.322 1.00 87.69 289 LYS A C 1
ATOM 2225 O O . LYS A 1 289 ? -6.878 5.096 -5.303 1.00 87.69 289 LYS A O 1
ATOM 2230 N N . SER A 1 290 ? -7.795 3.811 -3.704 1.00 83.00 290 SER A N 1
ATOM 2231 C CA . SER A 1 290 ? -7.184 2.556 -4.161 1.00 83.00 290 SER A CA 1
ATOM 2232 C C . SER A 1 290 ? -7.716 2.119 -5.530 1.00 83.00 290 SER A C 1
ATOM 2234 O O . SER A 1 290 ? -6.923 1.754 -6.397 1.00 83.00 290 SER A O 1
ATOM 2236 N N . VAL A 1 291 ? -9.029 2.223 -5.760 1.00 84.19 291 VAL A N 1
ATOM 2237 C CA . VAL A 1 291 ? -9.642 1.922 -7.063 1.00 84.19 291 VAL A CA 1
ATOM 2238 C C . VAL A 1 291 ? -9.114 2.874 -8.136 1.00 84.19 291 VAL A C 1
ATOM 2240 O O . VAL A 1 291 ? -8.634 2.402 -9.163 1.00 84.19 291 VAL A O 1
ATOM 2243 N N . ALA A 1 292 ? -9.100 4.186 -7.886 1.00 85.00 292 ALA A N 1
ATOM 2244 C CA . ALA A 1 292 ? -8.569 5.172 -8.828 1.00 85.00 292 ALA A CA 1
ATOM 2245 C C . ALA A 1 292 ? -7.096 4.901 -9.185 1.00 85.00 292 ALA A C 1
ATOM 2247 O O . ALA A 1 292 ? -6.724 4.926 -10.357 1.00 85.00 292 ALA A O 1
ATOM 2248 N N . GLN A 1 293 ? -6.270 4.559 -8.191 1.00 85.56 293 GLN A N 1
ATOM 2249 C CA . GLN A 1 293 ? -4.873 4.192 -8.416 1.00 85.56 293 GLN A CA 1
ATOM 2250 C C . GLN A 1 293 ? -4.740 2.910 -9.255 1.00 85.56 293 GLN A C 1
ATOM 2252 O O . GLN A 1 293 ? -3.899 2.848 -10.148 1.00 85.56 293 GLN A O 1
ATOM 2257 N N . SER A 1 294 ? -5.584 1.900 -9.017 1.00 83.38 294 SER A N 1
ATOM 2258 C CA . SER A 1 294 ? -5.576 0.664 -9.811 1.00 83.38 294 SER A CA 1
ATOM 2259 C C . SER A 1 294 ? -5.978 0.896 -11.271 1.00 83.38 294 SER A C 1
ATOM 2261 O O . SER A 1 294 ? -5.338 0.354 -12.169 1.00 83.38 294 SER A O 1
ATOM 2263 N N . VAL A 1 295 ? -6.977 1.754 -11.515 1.00 87.62 295 VAL A N 1
ATOM 2264 C CA . VAL A 1 295 ? -7.421 2.130 -12.865 1.00 87.62 295 VAL A CA 1
ATOM 2265 C C . VAL A 1 295 ? -6.316 2.892 -13.594 1.00 87.62 295 VAL A C 1
ATOM 2267 O O . VAL A 1 295 ? -6.023 2.578 -14.743 1.00 87.62 295 VAL A O 1
ATOM 2270 N N . TYR A 1 296 ? -5.643 3.824 -12.913 1.00 90.94 296 TYR A N 1
ATOM 2271 C CA . TYR A 1 296 ? -4.494 4.537 -13.471 1.00 90.94 296 TYR A CA 1
ATOM 2272 C C . TYR A 1 296 ? -3.361 3.580 -13.875 1.00 90.94 296 TYR A C 1
ATOM 2274 O O . TYR A 1 296 ? -2.886 3.632 -15.006 1.00 90.94 296 TYR A O 1
ATOM 2282 N N . HIS A 1 297 ? -2.965 2.652 -12.994 1.00 81.88 297 HIS A N 1
ATOM 2283 C CA . HIS A 1 297 ? -1.933 1.661 -13.322 1.00 81.88 297 HIS A CA 1
ATOM 2284 C C . HIS A 1 297 ? -2.339 0.751 -14.487 1.00 81.88 297 HIS A C 1
ATOM 2286 O O . HIS A 1 297 ? -1.509 0.464 -15.346 1.00 81.88 297 HIS A O 1
ATOM 2292 N N . ALA A 1 298 ? -3.604 0.325 -14.550 1.00 86.44 298 ALA A N 1
ATOM 2293 C CA . ALA A 1 298 ? -4.111 -0.454 -15.676 1.00 86.44 298 ALA A CA 1
ATOM 2294 C C . ALA A 1 298 ? -4.046 0.336 -16.995 1.00 86.44 298 ALA A C 1
ATOM 2296 O O . ALA A 1 298 ? -3.663 -0.230 -18.019 1.00 86.44 298 ALA A O 1
ATOM 2297 N N . GLY A 1 299 ? -4.353 1.638 -16.965 1.00 89.75 299 GLY A N 1
ATOM 2298 C CA . GLY A 1 299 ? -4.202 2.542 -18.108 1.00 89.75 299 GLY A CA 1
ATOM 2299 C C . GLY A 1 299 ? -2.758 2.607 -18.606 1.00 89.75 299 GLY A C 1
ATOM 2300 O O . GLY A 1 299 ? -2.504 2.305 -19.768 1.00 89.75 299 GLY A O 1
ATOM 2301 N N . VAL A 1 300 ? -1.805 2.873 -17.707 1.00 88.44 300 VAL A N 1
ATOM 2302 C CA . VAL A 1 300 ? -0.367 2.934 -18.037 1.00 88.44 300 VAL A CA 1
ATOM 2303 C C . VAL A 1 300 ? 0.141 1.612 -18.627 1.00 88.44 300 VAL A C 1
ATOM 2305 O O . VAL A 1 300 ? 0.845 1.614 -19.635 1.00 88.44 300 VAL A O 1
ATOM 2308 N N . ILE A 1 301 ? -0.241 0.470 -18.043 1.00 87.62 301 ILE A N 1
ATOM 2309 C CA . ILE A 1 301 ? 0.133 -0.854 -18.570 1.00 87.62 301 ILE A CA 1
ATOM 2310 C C . ILE A 1 301 ? -0.453 -1.060 -19.973 1.00 87.62 301 ILE A C 1
ATOM 2312 O O . ILE A 1 301 ? 0.228 -1.573 -20.859 1.00 87.62 301 ILE A O 1
ATOM 2316 N N . THR A 1 302 ? -1.703 -0.651 -20.193 1.00 88.94 302 THR A N 1
ATOM 2317 C CA . THR A 1 302 ? -2.369 -0.796 -21.494 1.00 88.94 302 THR A CA 1
ATOM 2318 C C . THR A 1 302 ? -1.692 0.060 -22.562 1.00 88.94 302 THR A C 1
ATOM 2320 O O . THR A 1 302 ? -1.432 -0.438 -23.654 1.00 88.94 302 THR A O 1
ATOM 2323 N N . GLU A 1 303 ? -1.339 1.310 -22.252 1.00 90.00 303 GLU A N 1
ATOM 2324 C CA . GLU A 1 303 ? -0.574 2.172 -23.160 1.00 90.00 303 GLU A CA 1
ATOM 2325 C C . GLU A 1 303 ? 0.794 1.581 -23.500 1.00 90.00 303 GLU A C 1
ATOM 2327 O O . GLU A 1 303 ? 1.193 1.578 -24.664 1.00 90.00 303 GLU A O 1
ATOM 2332 N N . GLN A 1 304 ? 1.496 1.027 -22.509 1.00 90.12 304 GLN A N 1
ATOM 2333 C CA . GLN A 1 304 ? 2.793 0.397 -22.727 1.00 90.12 304 GLN A CA 1
ATOM 2334 C C . GLN A 1 304 ? 2.681 -0.824 -23.649 1.00 90.12 304 GLN A C 1
ATOM 2336 O O . GLN A 1 304 ? 3.456 -0.948 -24.598 1.00 90.12 304 GLN A O 1
ATOM 2341 N N . ILE A 1 305 ? 1.671 -1.675 -23.434 1.00 89.06 305 ILE A N 1
ATOM 2342 C CA . ILE A 1 305 ? 1.373 -2.809 -24.319 1.00 89.06 305 ILE A CA 1
ATOM 2343 C C . ILE A 1 305 ? 1.060 -2.307 -25.734 1.00 89.06 305 ILE A C 1
ATOM 2345 O O . ILE A 1 305 ? 1.609 -2.828 -26.701 1.00 89.06 305 ILE A O 1
ATOM 2349 N N . LEU A 1 306 ? 0.222 -1.278 -25.885 1.00 91.38 306 LEU A N 1
ATOM 2350 C CA . LEU A 1 306 ? -0.111 -0.712 -27.196 1.00 91.38 306 LEU A CA 1
ATOM 2351 C C . LEU A 1 306 ? 1.116 -0.122 -27.905 1.00 91.38 306 LEU A C 1
ATOM 2353 O O . LEU A 1 306 ? 1.268 -0.300 -29.114 1.00 91.38 306 LEU A O 1
ATOM 2357 N N . HIS A 1 307 ? 2.014 0.532 -27.169 1.00 89.56 307 HIS A N 1
ATOM 2358 C CA . HIS A 1 307 ? 3.264 1.060 -27.705 1.00 89.56 307 HIS A CA 1
ATOM 2359 C C . HIS A 1 307 ? 4.194 -0.064 -28.188 1.00 89.56 307 HIS A C 1
ATOM 2361 O O . HIS A 1 307 ? 4.741 0.021 -29.289 1.00 89.56 307 HIS A O 1
ATOM 2367 N N . GLU A 1 308 ? 4.333 -1.149 -27.421 1.00 87.75 308 GLU A N 1
ATOM 2368 C CA . GLU A 1 308 ? 5.084 -2.333 -27.851 1.00 87.75 308 GLU A CA 1
ATOM 2369 C C . GLU A 1 308 ? 4.461 -2.976 -29.094 1.00 87.75 308 GLU A C 1
ATOM 2371 O O . GLU A 1 308 ? 5.163 -3.230 -30.072 1.00 87.75 308 GLU A O 1
ATOM 2376 N N . TYR A 1 309 ? 3.139 -3.165 -29.117 1.00 86.25 309 TYR A N 1
ATOM 2377 C CA . TYR A 1 309 ? 2.438 -3.681 -30.294 1.00 86.25 309 TYR A CA 1
ATOM 2378 C C . TYR A 1 309 ? 2.630 -2.786 -31.523 1.00 86.25 309 TYR A C 1
ATOM 2380 O O . TYR A 1 309 ? 2.818 -3.306 -32.621 1.00 86.25 309 TYR A O 1
ATOM 2388 N N . LYS A 1 310 ? 2.646 -1.457 -31.365 1.00 85.88 310 LYS A N 1
ATOM 2389 C CA . LYS A 1 310 ? 2.933 -0.514 -32.458 1.00 85.88 310 LYS A CA 1
ATOM 2390 C C . LYS A 1 310 ? 4.354 -0.681 -33.001 1.00 85.88 310 LYS A C 1
ATOM 2392 O O . LYS A 1 310 ? 4.540 -0.631 -34.213 1.00 85.88 310 LYS A O 1
ATOM 2397 N N . LEU A 1 311 ? 5.338 -0.924 -32.134 1.00 82.69 311 LEU A N 1
ATOM 2398 C CA . LEU A 1 311 ? 6.711 -1.224 -32.552 1.00 82.69 311 LEU A CA 1
ATOM 2399 C C . LEU A 1 311 ? 6.815 -2.574 -33.278 1.00 82.69 311 LEU A C 1
ATOM 2401 O O . LEU A 1 311 ? 7.557 -2.674 -34.249 1.00 82.69 311 LEU A O 1
ATOM 2405 N N . PHE A 1 312 ? 6.050 -3.589 -32.863 1.00 79.31 312 PHE A N 1
ATOM 2406 C CA . PHE A 1 312 ? 5.988 -4.882 -33.559 1.00 79.31 312 PHE A CA 1
ATOM 2407 C C . PHE A 1 312 ? 5.256 -4.813 -34.904 1.00 79.31 312 PHE A C 1
ATOM 2409 O O . PHE A 1 312 ? 5.594 -5.548 -35.831 1.00 79.31 312 PHE A O 1
ATOM 2416 N N . LEU A 1 313 ? 4.239 -3.954 -35.006 1.00 76.50 313 LEU A N 1
ATOM 2417 C CA . LEU A 1 313 ? 3.433 -3.780 -36.210 1.00 76.50 313 LEU A CA 1
ATOM 2418 C C . LEU A 1 313 ? 4.029 -2.795 -37.210 1.00 76.50 313 LEU A C 1
ATOM 2420 O O . LEU A 1 313 ? 3.513 -2.749 -38.318 1.00 76.50 313 LEU A O 1
ATOM 2424 N N . ALA A 1 314 ? 5.075 -2.043 -36.858 1.00 67.00 314 ALA A N 1
ATOM 2425 C CA . ALA A 1 314 ? 5.914 -1.327 -37.810 1.00 67.00 314 ALA A CA 1
ATOM 2426 C C . ALA A 1 314 ? 6.890 -2.341 -38.425 1.00 67.00 314 ALA A C 1
ATOM 2428 O O . ALA A 1 314 ? 7.960 -2.585 -37.861 1.00 67.00 314 ALA A O 1
ATOM 2429 N N . PRO A 1 315 ? 6.547 -2.997 -39.549 1.00 57.09 315 PRO A N 1
ATOM 2430 C CA . PRO A 1 315 ? 7.456 -3.944 -40.157 1.00 57.09 315 PRO A CA 1
ATOM 2431 C C . PRO A 1 315 ? 8.660 -3.129 -40.641 1.00 57.09 315 PRO A C 1
ATOM 2433 O O . PRO A 1 315 ? 8.507 -1.982 -41.067 1.00 57.09 315 PRO A O 1
ATOM 2436 N N . GLU A 1 316 ? 9.857 -3.708 -40.642 1.00 55.91 316 GLU A N 1
ATOM 2437 C CA . GLU A 1 316 ? 11.011 -3.158 -41.365 1.00 55.91 316 GLU A CA 1
ATOM 2438 C C . GLU A 1 316 ? 10.779 -3.219 -42.895 1.00 55.91 316 GLU A C 1
ATOM 2440 O O . GLU A 1 316 ? 11.599 -3.729 -43.660 1.00 55.91 316 GLU A O 1
ATOM 2445 N N . SER A 1 317 ? 9.636 -2.733 -43.382 1.00 50.78 317 SER A N 1
ATOM 2446 C CA . SER A 1 317 ? 9.337 -2.587 -44.794 1.00 50.78 317 SER A CA 1
ATOM 2447 C C . SER A 1 317 ? 10.145 -1.411 -45.325 1.00 50.78 317 SER A C 1
ATOM 2449 O O . SER A 1 317 ? 9.688 -0.271 -45.407 1.00 50.78 317 SER A O 1
ATOM 2451 N N . LYS A 1 318 ? 11.392 -1.699 -45.704 1.00 54.66 318 LYS A N 1
ATOM 2452 C CA . LYS A 1 318 ? 12.104 -0.909 -46.705 1.00 54.66 318 LYS A CA 1
ATOM 2453 C C . LYS A 1 318 ? 11.299 -0.959 -48.004 1.00 54.66 318 LYS A C 1
ATOM 2455 O O . LYS A 1 318 ? 11.454 -1.892 -48.783 1.00 54.66 318 LYS A O 1
ATOM 2460 N N . GLY A 1 319 ? 10.482 0.066 -48.223 1.00 52.34 319 GLY A N 1
ATOM 2461 C CA . GLY A 1 319 ? 9.883 0.373 -49.516 1.00 52.34 319 GLY A CA 1
ATOM 2462 C C . GLY A 1 319 ? 8.455 -0.125 -49.678 1.00 52.34 319 GLY A C 1
ATOM 2463 O O . GLY A 1 319 ? 8.236 -1.165 -50.274 1.00 52.34 319 GLY A O 1
ATOM 2464 N N . GLU A 1 320 ? 7.496 0.657 -49.201 1.00 51.03 320 GLU A N 1
ATOM 2465 C CA . GLU A 1 320 ? 6.374 1.100 -50.031 1.00 51.03 320 GLU A CA 1
ATOM 2466 C C . GLU A 1 320 ? 5.679 2.251 -49.303 1.00 51.03 320 GLU A C 1
ATOM 2468 O O . GLU A 1 320 ? 5.300 2.158 -48.137 1.00 51.03 320 GLU A O 1
ATOM 2473 N N . GLU A 1 321 ? 5.645 3.379 -49.996 1.00 50.16 321 GLU A N 1
ATOM 2474 C CA . GLU A 1 321 ? 5.127 4.672 -49.583 1.00 50.16 321 GLU A CA 1
ATOM 2475 C C . GLU A 1 321 ? 3.597 4.576 -49.525 1.00 50.16 321 GLU A C 1
ATOM 2477 O O . GLU A 1 321 ? 2.904 4.820 -50.508 1.00 50.16 321 GLU A O 1
ATOM 2482 N N . TRP A 1 322 ? 3.051 4.131 -48.393 1.00 42.31 322 TRP A N 1
ATOM 2483 C CA . TRP A 1 322 ? 1.612 4.207 -48.166 1.00 42.31 322 TRP A CA 1
ATOM 2484 C C . TRP A 1 322 ? 1.262 5.635 -47.741 1.00 42.31 322 TRP A C 1
ATOM 2486 O O . TRP A 1 322 ? 1.343 5.997 -46.569 1.00 42.31 322 TRP A O 1
ATOM 2496 N N . GLU A 1 323 ? 0.874 6.450 -48.723 1.00 50.53 323 GLU A N 1
ATOM 2497 C CA . GLU A 1 323 ? 0.112 7.685 -48.527 1.00 50.53 323 GLU A CA 1
ATOM 2498 C C . GLU A 1 323 ? -1.272 7.350 -47.937 1.00 50.53 323 GLU A C 1
ATOM 2500 O O . GLU A 1 323 ? -2.286 7.360 -48.630 1.00 50.53 323 GLU A O 1
ATOM 2505 N N . SER A 1 324 ? -1.354 7.044 -46.644 1.00 50.81 324 SER A N 1
ATOM 2506 C CA . SER A 1 324 ? -2.622 7.124 -45.913 1.00 50.81 324 SER A CA 1
ATOM 2507 C C . SER A 1 324 ? -2.608 8.383 -45.057 1.00 50.81 324 SER A C 1
ATOM 2509 O O . SER A 1 324 ? -2.316 8.356 -43.862 1.00 50.81 324 SER A O 1
ATOM 2511 N N . LYS A 1 325 ? -2.883 9.504 -45.729 1.00 46.62 325 LYS A N 1
ATOM 2512 C CA . LYS A 1 325 ? -3.172 10.811 -45.141 1.00 46.62 325 LYS A CA 1
ATOM 2513 C C . LYS A 1 325 ? -4.622 10.822 -44.659 1.00 46.62 325 LYS A C 1
ATOM 2515 O O . LYS A 1 325 ? -5.493 11.387 -45.308 1.00 46.62 325 LYS A O 1
ATOM 2520 N N . GLU A 1 326 ? -4.876 10.167 -43.538 1.00 55.00 326 GLU A N 1
ATOM 2521 C CA . GLU A 1 326 ? -6.057 10.451 -42.725 1.00 55.00 326 GLU A CA 1
ATOM 2522 C C . GLU A 1 326 ? -5.530 10.979 -41.391 1.00 55.00 326 GLU A C 1
ATOM 2524 O O . GLU A 1 326 ? -5.272 10.252 -40.434 1.00 55.00 326 GLU A O 1
ATOM 2529 N N . GLU A 1 327 ? -5.194 12.268 -41.429 1.00 51.06 327 GLU A N 1
ATOM 2530 C CA . GLU A 1 327 ? -4.804 13.077 -40.281 1.00 51.06 327 GLU A CA 1
ATOM 2531 C C . GLU A 1 327 ? -6.045 13.183 -39.391 1.00 51.06 327 GLU A C 1
ATOM 2533 O O . GLU A 1 327 ? -6.944 13.976 -39.652 1.00 51.06 327 GLU A O 1
ATOM 2538 N N . VAL A 1 328 ? -6.139 12.306 -38.393 1.00 54.28 328 VAL A N 1
ATOM 2539 C CA . VAL A 1 328 ? -7.124 12.455 -37.321 1.00 54.28 328 VAL A CA 1
ATOM 2540 C C . VAL A 1 328 ? -6.780 13.753 -36.597 1.00 54.28 328 VAL A C 1
ATOM 2542 O O . VAL A 1 328 ? -5.675 13.885 -36.062 1.00 54.28 328 VAL A O 1
ATOM 2545 N N . ASP A 1 329 ? -7.693 14.721 -36.644 1.00 67.44 329 ASP A N 1
ATOM 2546 C CA . ASP A 1 329 ? -7.529 16.019 -36.001 1.00 67.44 329 ASP A CA 1
ATOM 2547 C C . ASP A 1 329 ? -7.634 15.840 -34.483 1.00 67.44 329 ASP A C 1
ATOM 2549 O O . ASP A 1 329 ? -8.715 15.797 -33.899 1.00 67.44 329 ASP A O 1
ATOM 2553 N N . TRP A 1 330 ? -6.482 15.674 -33.834 1.00 66.19 330 TRP A N 1
ATOM 2554 C CA . TRP A 1 330 ? -6.382 15.500 -32.385 1.00 66.19 330 TRP A CA 1
ATOM 2555 C C . TRP A 1 330 ? -6.998 16.665 -31.599 1.00 66.19 330 TRP A C 1
ATOM 2557 O O . TRP A 1 330 ? -7.355 16.478 -30.438 1.00 66.19 330 TRP A O 1
ATOM 2567 N N . VAL A 1 331 ? -7.183 17.830 -32.233 1.00 70.88 331 VAL A N 1
ATOM 2568 C CA . VAL A 1 331 ? -7.865 18.981 -31.631 1.00 70.88 331 VAL A CA 1
ATOM 2569 C C . VAL A 1 331 ? -9.355 18.693 -31.420 1.00 70.88 331 VAL A C 1
ATOM 2571 O O . VAL A 1 331 ? -9.909 19.099 -30.403 1.00 70.88 331 VAL A O 1
ATOM 2574 N N . GLU A 1 332 ? -10.006 17.954 -32.323 1.00 74.75 332 GLU A N 1
ATOM 2575 C CA . GLU A 1 332 ? -11.425 17.588 -32.184 1.00 74.75 332 GLU A CA 1
ATOM 2576 C C . GLU A 1 332 ? -11.628 16.582 -31.038 1.00 74.75 332 GLU A C 1
ATOM 2578 O O . GLU A 1 332 ? -12.555 16.716 -30.241 1.00 74.75 332 GLU A O 1
ATOM 2583 N N . VAL A 1 333 ? -10.690 15.643 -30.875 1.00 68.56 333 VAL A N 1
ATOM 2584 C CA . VAL A 1 333 ? -10.720 14.641 -29.796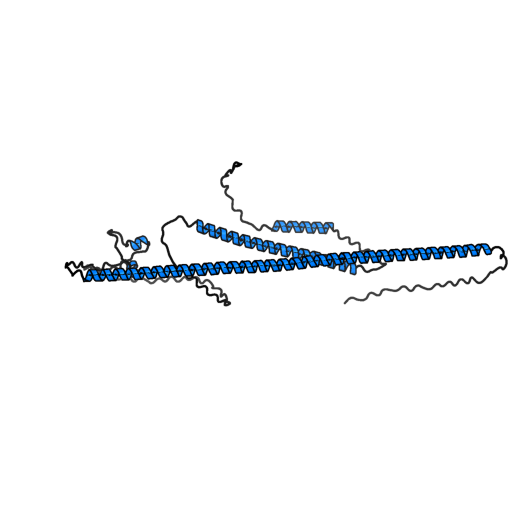 1.00 68.56 333 VAL A CA 1
ATOM 2585 C C . VAL A 1 333 ? -10.476 15.273 -28.421 1.00 68.56 333 VAL A C 1
ATOM 2587 O O . VAL A 1 333 ? -11.128 14.888 -27.452 1.00 68.56 333 VAL A O 1
ATOM 2590 N N . GLU A 1 334 ? -9.569 16.249 -28.304 1.00 74.88 334 GLU A N 1
ATOM 2591 C CA . GLU A 1 334 ? -9.359 16.963 -27.033 1.00 74.88 334 GLU A CA 1
ATOM 2592 C C . GLU A 1 334 ? -10.587 17.793 -26.626 1.00 74.88 334 GLU A C 1
ATOM 2594 O O . GLU A 1 334 ? -10.942 17.802 -25.446 1.00 74.88 334 GLU A O 1
ATOM 2599 N N . VAL A 1 335 ? -11.288 18.412 -27.585 1.00 80.62 335 VAL A N 1
ATOM 2600 C CA . VAL A 1 335 ? -12.520 19.177 -27.317 1.00 80.62 335 VAL A CA 1
ATOM 2601 C C . VAL A 1 335 ? -13.655 18.271 -26.827 1.00 80.62 335 VAL A C 1
ATOM 2603 O O . VAL A 1 335 ? -14.306 18.606 -25.837 1.00 80.62 335 VAL A O 1
ATOM 2606 N N . GLU A 1 336 ? -13.868 17.105 -27.448 1.00 72.00 336 GLU A N 1
ATOM 2607 C CA . GLU A 1 336 ? -14.903 16.158 -26.997 1.00 72.00 336 GLU A CA 1
ATOM 2608 C C . GLU A 1 336 ? -14.612 15.594 -25.594 1.00 72.00 336 GLU A C 1
ATOM 2610 O O . GLU A 1 336 ? -15.529 15.393 -24.792 1.00 72.00 336 GLU A O 1
ATOM 2615 N N . VAL A 1 337 ? -13.337 15.361 -25.261 1.00 74.31 337 VAL A N 1
ATOM 2616 C CA . VAL A 1 337 ? -12.933 14.873 -23.930 1.00 74.31 337 VAL A CA 1
ATOM 2617 C C . VAL A 1 337 ? -13.117 15.950 -22.856 1.00 74.31 337 VAL A C 1
ATOM 2619 O O . VAL A 1 337 ? -13.533 15.631 -21.738 1.00 74.31 337 VAL A O 1
ATOM 2622 N N . GLU A 1 338 ? -12.848 17.219 -23.174 1.00 75.88 338 GLU A N 1
ATOM 2623 C CA . GLU A 1 338 ? -13.057 18.332 -22.244 1.00 75.88 338 GLU A CA 1
ATOM 2624 C C . GLU A 1 338 ? -14.557 18.590 -22.000 1.00 75.88 338 GLU A C 1
ATOM 2626 O O . GLU A 1 338 ? -14.969 18.777 -20.851 1.00 75.88 338 GLU A O 1
ATOM 2631 N N . GLU A 1 339 ? -15.404 18.479 -23.031 1.00 74.06 339 GLU A N 1
ATOM 2632 C CA . GLU A 1 339 ? -16.866 18.594 -22.900 1.00 74.06 339 GLU A CA 1
ATOM 2633 C C . GLU A 1 339 ? -17.459 17.487 -22.001 1.00 74.06 339 GLU A C 1
ATOM 2635 O O . GLU A 1 339 ? -18.231 17.772 -21.078 1.00 74.06 339 GLU A O 1
ATOM 2640 N N . LEU A 1 340 ? -17.010 16.237 -22.169 1.00 63.06 340 LEU A N 1
ATOM 2641 C CA . LEU A 1 340 ? -17.403 15.104 -21.316 1.00 63.06 340 LEU A CA 1
ATOM 2642 C C . LEU A 1 340 ? -16.957 15.265 -19.852 1.00 63.06 3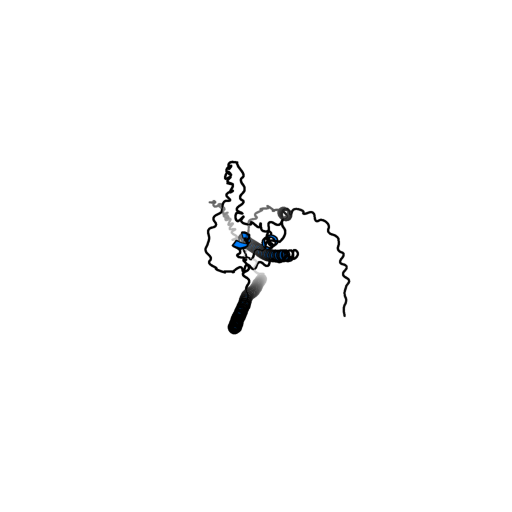40 LEU A C 1
ATOM 2644 O O . LEU A 1 340 ? -17.659 14.836 -18.930 1.00 63.06 340 LEU A O 1
ATOM 2648 N N . GLY A 1 341 ? -15.809 15.905 -19.614 1.00 66.25 341 GLY A N 1
ATOM 2649 C CA . GLY A 1 341 ? -15.329 16.221 -18.268 1.00 66.25 341 GLY A CA 1
ATOM 2650 C C . GLY A 1 341 ? -16.222 17.227 -17.533 1.00 66.25 341 GLY A C 1
ATOM 2651 O O . GLY A 1 341 ? -16.442 17.094 -16.326 1.00 66.25 341 GLY A O 1
ATOM 2652 N N . HIS A 1 342 ? -16.782 18.201 -18.253 1.00 65.75 342 HIS A N 1
ATOM 2653 C CA . HIS A 1 342 ? -17.671 19.217 -17.689 1.00 65.75 342 HIS A CA 1
ATOM 2654 C C . HIS A 1 342 ? -19.070 18.669 -17.361 1.00 65.75 342 HIS A C 1
ATOM 2656 O O . HIS A 1 342 ? -19.610 18.982 -16.296 1.00 65.75 342 HIS A O 1
ATOM 2662 N N . GLU A 1 343 ? -19.621 17.781 -18.195 1.00 56.72 343 GLU A N 1
ATOM 2663 C CA . GLU A 1 343 ? -20.935 17.164 -17.953 1.00 56.72 343 GLU A CA 1
ATOM 2664 C C . GLU A 1 343 ? -20.948 16.311 -16.666 1.00 56.72 343 GLU A C 1
ATOM 2666 O O . GLU A 1 343 ? -21.907 16.327 -15.885 1.00 56.72 343 GLU A O 1
ATOM 2671 N N . MET A 1 344 ? -19.843 15.617 -16.372 1.00 51.69 344 MET A N 1
ATOM 2672 C CA . MET A 1 344 ? -19.725 14.782 -15.171 1.00 51.69 344 MET A CA 1
ATOM 2673 C C . MET A 1 344 ? -19.588 15.580 -13.865 1.00 51.69 344 MET A C 1
ATOM 2675 O O . MET A 1 344 ? -19.959 15.075 -12.802 1.00 51.69 344 MET A O 1
ATOM 2679 N N . VAL A 1 345 ? -19.081 16.816 -13.918 1.00 60.50 345 VAL A N 1
ATOM 2680 C CA . VAL A 1 345 ? -18.992 17.703 -12.744 1.00 60.50 345 VAL A CA 1
ATOM 2681 C C . VAL A 1 345 ? -20.353 18.332 -12.424 1.00 60.50 345 VAL A C 1
ATOM 2683 O O . VAL A 1 345 ? -20.666 18.552 -11.253 1.00 60.50 345 VAL A O 1
ATOM 2686 N N . GLU A 1 346 ? -21.203 18.554 -13.429 1.00 52.97 346 GLU A N 1
ATOM 2687 C CA . GLU A 1 346 ? -22.520 19.177 -13.248 1.00 52.97 346 GLU A CA 1
ATOM 2688 C C . GLU A 1 346 ? -23.612 18.177 -12.809 1.00 52.97 346 GLU A C 1
ATOM 2690 O O . GLU A 1 346 ? -24.560 18.545 -12.113 1.00 52.97 346 GLU A O 1
ATOM 2695 N N . ALA A 1 347 ? -23.441 16.879 -13.090 1.00 52.59 347 ALA A N 1
ATOM 2696 C CA . ALA A 1 347 ? -24.356 15.818 -12.648 1.00 52.59 347 ALA A CA 1
ATOM 2697 C C . ALA A 1 347 ? -24.193 15.393 -11.162 1.00 52.59 347 ALA A C 1
ATOM 2699 O O . ALA A 1 347 ? -24.920 14.523 -10.674 1.00 52.59 347 ALA A O 1
ATOM 2700 N N . GLY A 1 348 ? -23.249 15.996 -10.428 1.00 45.91 348 GLY A N 1
ATOM 2701 C CA . GLY A 1 348 ? -22.822 15.586 -9.084 1.00 45.91 348 GLY A CA 1
ATOM 2702 C C . GLY A 1 348 ? -23.577 16.166 -7.879 1.00 45.91 348 GLY A C 1
ATOM 2703 O O . GLY A 1 348 ? -23.176 15.874 -6.753 1.00 45.91 348 GLY A O 1
ATOM 2704 N N . ASP A 1 349 ? -24.650 16.948 -8.054 1.00 49.44 349 ASP A N 1
ATOM 2705 C CA . ASP A 1 349 ? -25.504 17.381 -6.928 1.00 49.44 349 ASP A CA 1
ATOM 2706 C C . ASP A 1 349 ? -26.998 17.095 -7.175 1.00 49.44 349 ASP A C 1
ATOM 2708 O O . ASP A 1 349 ? -27.789 17.995 -7.484 1.00 49.44 349 ASP A O 1
ATOM 2712 N N . PRO A 1 350 ? -27.441 15.831 -7.025 1.00 51.22 350 PRO A N 1
ATOM 2713 C CA . PRO A 1 350 ? -28.854 15.515 -6.942 1.00 51.22 350 PRO A CA 1
ATOM 2714 C C . PRO A 1 350 ? -29.399 15.952 -5.573 1.00 51.22 350 PRO A C 1
ATOM 2716 O O . PRO A 1 350 ? -29.580 15.156 -4.654 1.00 51.22 350 PRO A O 1
ATOM 2719 N N . GLY A 1 351 ? -29.717 17.241 -5.470 1.00 51.72 351 GLY A N 1
ATOM 2720 C CA . GLY A 1 351 ? -30.824 17.755 -4.671 1.00 51.72 351 GLY A CA 1
ATOM 2721 C C . GLY A 1 351 ? -30.783 17.457 -3.174 1.00 51.72 351 GLY A C 1
ATOM 2722 O O . GLY A 1 351 ? -31.621 16.715 -2.654 1.00 51.72 351 GLY A O 1
ATOM 2723 N N . LEU A 1 352 ? -29.938 18.174 -2.434 1.00 51.41 352 LEU A N 1
ATOM 2724 C CA . LEU A 1 352 ? -30.260 18.473 -1.039 1.00 51.41 352 LEU A CA 1
ATOM 2725 C C . LEU A 1 352 ? -31.415 19.495 -0.986 1.00 51.41 352 LEU A C 1
ATOM 2727 O O . LEU A 1 352 ? -31.302 20.590 -1.546 1.00 51.41 352 LEU A O 1
ATOM 2731 N N . PRO A 1 353 ? -32.543 19.202 -0.305 1.00 46.97 353 PRO A N 1
ATOM 2732 C CA . PRO A 1 353 ? -33.613 20.175 -0.144 1.00 46.97 353 PRO A CA 1
ATOM 2733 C C . PRO A 1 353 ? -33.088 21.365 0.663 1.00 46.97 353 PRO A C 1
ATOM 2735 O O . PRO A 1 353 ? -32.723 21.222 1.834 1.00 46.97 353 PRO A O 1
ATOM 2738 N N . LYS A 1 354 ? -33.073 22.544 0.030 1.00 44.78 354 LYS A N 1
ATOM 2739 C CA . LYS A 1 354 ? -32.775 23.843 0.645 1.00 44.78 354 LYS A CA 1
ATOM 2740 C C . LYS A 1 354 ? -33.673 24.048 1.869 1.00 44.78 354 LYS A C 1
ATOM 2742 O O . LYS A 1 354 ? -34.791 24.547 1.762 1.00 44.78 354 LYS A O 1
ATOM 2747 N N . LYS A 1 355 ? -33.189 23.676 3.055 1.00 48.66 355 LYS A N 1
ATOM 2748 C CA . LYS A 1 355 ? -33.737 24.184 4.311 1.00 48.66 355 LYS A CA 1
ATOM 2749 C C . LYS A 1 355 ? -33.280 25.629 4.418 1.00 48.66 355 LYS A C 1
ATOM 2751 O O . LYS A 1 355 ? -32.089 25.900 4.524 1.00 48.66 355 LYS A O 1
ATOM 2756 N N . SER A 1 356 ? -34.240 26.543 4.357 1.00 48.97 356 SER A N 1
ATOM 2757 C CA . SER A 1 356 ? -34.063 27.952 4.681 1.00 48.97 356 SER A CA 1
ATOM 2758 C C . SER A 1 356 ? -33.399 28.071 6.053 1.00 48.97 356 SER A C 1
ATOM 2760 O O . SER A 1 356 ? -34.037 27.845 7.085 1.00 48.97 356 SER A O 1
ATOM 2762 N N . VAL A 1 357 ? -32.107 28.389 6.057 1.00 48.06 357 VAL A N 1
ATOM 2763 C CA . VAL A 1 357 ? -31.366 28.765 7.255 1.00 48.06 357 VAL A CA 1
ATOM 2764 C C . VAL A 1 357 ? -31.951 30.092 7.726 1.00 48.06 357 VAL A C 1
ATOM 2766 O O . VAL A 1 357 ? -31.757 31.133 7.099 1.00 48.06 357 VAL A O 1
ATOM 2769 N N . GLN A 1 358 ? -32.725 30.049 8.810 1.00 50.47 358 GLN A N 1
ATOM 2770 C CA . GLN A 1 358 ? -33.027 31.251 9.572 1.00 50.47 358 GLN A CA 1
ATOM 2771 C C . GLN A 1 358 ? -31.711 31.784 10.139 1.00 50.47 358 GLN A C 1
ATOM 2773 O O . GLN A 1 358 ? -30.972 31.072 10.816 1.00 50.47 358 GLN A O 1
ATOM 2778 N N . LYS A 1 359 ? -31.431 33.043 9.808 1.00 53.38 359 LYS A N 1
ATOM 2779 C CA . LYS A 1 359 ? -30.315 33.850 10.296 1.00 53.38 359 LYS A CA 1
ATOM 2780 C C . LYS A 1 359 ? -30.392 33.909 11.829 1.00 53.38 359 LYS A C 1
ATOM 2782 O O . LYS A 1 359 ? -31.228 34.622 12.378 1.00 53.38 359 LYS A O 1
ATOM 2787 N N . GLY A 1 360 ? -29.572 33.108 12.504 1.00 58.47 360 GLY A N 1
ATOM 2788 C CA . GLY A 1 360 ? -29.309 33.250 13.935 1.00 58.47 360 GLY A CA 1
ATOM 2789 C C . GLY A 1 360 ? -28.396 34.455 14.193 1.00 58.47 360 GLY A C 1
ATOM 2790 O O . GLY A 1 360 ? -27.668 34.860 13.283 1.00 58.47 360 GLY A O 1
ATOM 2791 N N . PRO A 1 361 ? -28.460 35.062 15.390 1.00 58.41 361 PRO A N 1
ATOM 2792 C CA . PRO A 1 361 ? -27.756 36.299 15.692 1.00 58.41 361 PRO A CA 1
ATOM 2793 C C . PRO A 1 361 ? -26.239 36.100 15.663 1.00 58.41 361 PRO A C 1
ATOM 2795 O O . PRO A 1 361 ? -25.712 35.108 16.164 1.00 58.41 361 PRO A O 1
ATOM 2798 N N . VAL A 1 362 ? -25.569 37.078 15.057 1.00 55.72 362 VAL A N 1
ATOM 2799 C CA . VAL A 1 362 ? -24.115 37.244 15.039 1.00 55.72 362 VAL A CA 1
ATOM 2800 C C . VAL A 1 362 ? -23.631 37.331 16.485 1.00 55.72 362 VAL A C 1
ATOM 2802 O O . VAL A 1 362 ? -24.040 38.229 17.217 1.00 55.72 362 VAL A O 1
ATOM 2805 N N . ILE A 1 363 ? -22.799 36.378 16.899 1.00 52.09 363 ILE A N 1
ATOM 2806 C CA . ILE A 1 363 ? -22.013 36.477 18.127 1.00 52.09 363 ILE A CA 1
ATOM 2807 C C . ILE A 1 363 ? -20.611 36.885 17.682 1.00 52.09 363 ILE A C 1
ATOM 2809 O O . ILE A 1 363 ? -19.885 36.076 17.105 1.00 52.09 363 ILE A O 1
ATOM 2813 N N . ASP A 1 364 ? -20.276 38.154 17.907 1.00 55.81 364 ASP A N 1
ATOM 2814 C CA . ASP A 1 364 ? -18.911 38.665 17.805 1.00 55.81 364 ASP A CA 1
ATOM 2815 C C . ASP A 1 364 ? -18.064 38.023 18.906 1.00 55.81 364 ASP A C 1
ATOM 2817 O O . ASP A 1 364 ? -18.245 38.305 20.090 1.00 55.81 364 ASP A O 1
ATOM 2821 N N . ASN A 1 365 ? -17.125 37.167 18.511 1.00 48.03 365 ASN A N 1
ATOM 2822 C CA . ASN A 1 365 ? -16.061 36.687 19.385 1.00 48.03 365 ASN A CA 1
ATOM 2823 C C . ASN A 1 365 ? -14.763 37.422 19.029 1.00 48.03 365 ASN A C 1
ATOM 2825 O O . ASN A 1 365 ? -13.856 3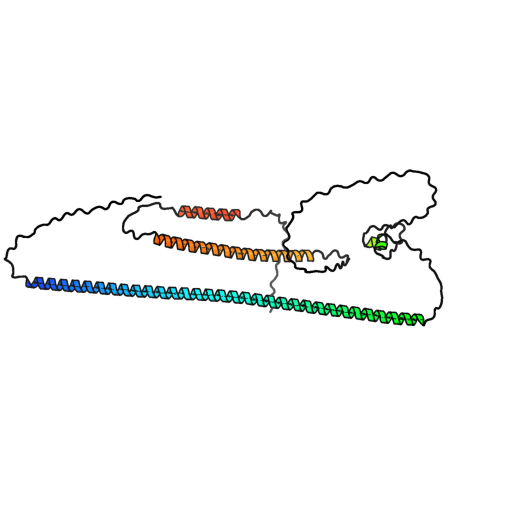6.843 18.433 1.00 48.03 365 ASN A O 1
ATOM 2829 N N . SER A 1 366 ? -14.674 38.699 19.409 1.00 60.34 366 SER A N 1
ATOM 2830 C CA . SER A 1 366 ? -13.377 39.336 19.664 1.00 60.34 366 SER A CA 1
ATOM 2831 C C . SER A 1 366 ? -12.848 38.780 20.982 1.00 60.34 366 SER A C 1
ATOM 2833 O O . SER A 1 366 ? -13.175 39.286 22.051 1.00 60.34 366 SER A O 1
ATOM 2835 N N . VAL A 1 367 ? -12.080 37.695 20.909 1.00 51.81 367 VAL A N 1
ATOM 2836 C CA . VAL A 1 367 ? -11.241 37.246 22.022 1.00 51.81 367 VAL A CA 1
ATOM 2837 C C . VAL A 1 367 ? -9.889 37.928 21.869 1.00 51.81 367 VAL A C 1
ATOM 2839 O O . VAL A 1 367 ? -9.125 37.643 20.946 1.00 51.81 367 VAL A O 1
ATOM 2842 N N . GLU A 1 368 ? -9.670 38.885 22.767 1.00 61.22 368 GLU A N 1
ATOM 2843 C CA . GLU A 1 368 ? -8.393 39.512 23.083 1.00 61.22 368 GLU A CA 1
ATOM 2844 C C . GLU A 1 368 ? -7.305 38.465 23.325 1.00 61.22 368 GLU A C 1
ATOM 2846 O O . GLU A 1 368 ? -7.522 37.439 23.975 1.00 61.22 368 GLU A O 1
ATOM 2851 N N . GLY A 1 369 ? -6.120 38.763 22.793 1.00 55.38 369 GLY A N 1
ATOM 2852 C CA . GLY A 1 369 ? -4.905 38.024 23.073 1.00 55.38 369 GLY A CA 1
ATOM 2853 C C . GLY A 1 369 ? -4.560 38.096 24.555 1.00 55.38 369 GLY A C 1
ATOM 2854 O O . GLY A 1 369 ? -4.589 39.160 25.169 1.00 55.38 369 GLY A O 1
ATOM 2855 N N . PHE A 1 370 ? -4.219 36.940 25.108 1.00 51.94 370 PHE A N 1
ATOM 2856 C CA . PHE A 1 370 ? -3.543 36.827 26.387 1.00 51.94 370 PHE A CA 1
ATOM 2857 C C . PHE A 1 370 ? -2.092 36.452 26.088 1.00 51.94 370 PHE A C 1
ATOM 2859 O O . PHE A 1 370 ? -1.795 35.292 25.804 1.00 51.94 370 PHE A O 1
ATOM 2866 N N . ASP A 1 371 ? -1.214 37.453 26.111 1.00 68.44 371 ASP A N 1
ATOM 2867 C CA . ASP A 1 371 ? 0.214 37.247 26.335 1.00 68.44 371 ASP A CA 1
ATOM 2868 C C . ASP A 1 371 ? 0.420 37.016 27.838 1.00 68.44 371 ASP A C 1
ATOM 2870 O O . ASP A 1 371 ? -0.097 37.766 28.671 1.00 68.44 371 ASP A O 1
ATOM 2874 N N . GLY A 1 372 ? 1.154 35.962 28.184 1.00 62.94 372 GLY A N 1
ATOM 2875 C CA . GLY A 1 372 ? 1.552 35.637 29.549 1.00 62.94 372 GLY A CA 1
ATOM 2876 C C . GLY A 1 372 ? 2.985 35.114 29.566 1.00 62.94 372 GLY A C 1
ATOM 2877 O O . GLY A 1 372 ? 3.312 34.241 28.765 1.00 62.94 372 GLY A O 1
ATOM 2878 N N . GLU A 1 373 ? 3.776 35.721 30.454 1.00 51.50 373 GLU A N 1
ATOM 2879 C CA . GLU A 1 373 ? 5.226 35.606 30.719 1.00 51.50 373 GLU A CA 1
ATOM 2880 C C . GLU A 1 373 ? 5.862 34.210 30.695 1.00 51.50 373 GLU A C 1
ATOM 2882 O O . GLU A 1 373 ? 5.245 33.238 31.192 1.00 51.50 373 GLU A O 1
#

Sequence (373 aa):
MSAPSKSNTPTPATASQSKDWMKVVTPELNTGTDNETKVIVAKQGERKRRKQARLAEQERQCREREEAERKAKDEAERKAAEERRVWEEAVRAQMAAERARAESEAEQAQIEAEQKRVAEEEATKKRAVEVAAKQQELATDTSKKRAREEAGPSGSGEAEAGGTRAHCVCCAKARAKCERSGGKRQHACDRCTGLKEKCEWSEVGGTGVGKGKGKEPEKPVIVSPCGGKKRKRMKKVAAKDDDDDEIEEVAGLSKGKGKERDWTFKHYRLVVAVEKLTKGVRIMTAVHKSVAQSVYHAGVITEQILHEYKLFLAPESKGEEWESKEEVDWVEVEVEVEELGHEMVEAGDPGLPKKSVQKGPVIDNSVEGFDGE